Protein AF-A0AAD8VZ16-F1 (afdb_monomer_lite)

pLDDT: mean 75.58, std 19.15, range [31.05, 96.31]

Organism: Lolium multiflorum (NCBI:txid4521)

Sequence (239 aa):
MSSCWSRSSSGADAEKQAWLTKYATGTSHERSTSAAPTVDEITAIMRDQFGILPKKRMIGYSKPYPNEYDLIPLPPKYRLPDFTKFSGSEGTSSIEHVSRYLAQLGMVSASDELRVRFFSQSLTGPAFGWYTSLPPDSVRQRRGETVSEYIQRFRTVRNRCYSVRLSEKEAVELAIAGLSAPLKDVTFQADYNSLAHMVQKLTSYEQRHPELYQDKFKRVALIEMEEDEDCRRSGSRCS

Radius of gyration: 23.88 Å; chains: 1; bounding box: 67×61×75 Å

Secondary structure (DSSP, 8-state):
-------SSHHHHHHHHHHHHHHSS------PPPPPPPHHHHHHHHHHHH-----TT------SS-GGGGGSPPPTT--PPPPPPB---TT--HHHHHHHHHHHHGGGGG-HHHHHHHHGGGB-HHHHHHHHTSPTT-SSPPTT--HHHHHHHHHHHHTT-TT----HHHHHHHHHHHS-HHHHHHHTT---SSHHHHHHHHHHHHHH-GGGG--SSHHHHHHHHHHHHHHHHS-----

Foldseek 3Di:
DDDDDDDDPVVLVVLLVVLCVDALDDDDDDDDDDDDDDPVVVQVCCCVVPVDRPPPPPPPQAQQADPSLVVRDDRPPDDQFQAAEDAVDPPDDPVVLLVRLLVSCPPVNSHPSSSSVCVLSNYDHNVNVVNSPRDHNNQAQDQVRALVNLLVVLVVVVVVCPPDDDDQVNSVVSNLVRYDPVCVVVVVPDDDPGSVSVNVVRNVVCVVCVVVRVPPDPVVVVVVVVVVVVVVVVPDDDD

Structure (mmCIF, N/CA/C/O backbone):
data_AF-A0AAD8VZ16-F1
#
_entry.id   AF-A0AAD8VZ16-F1
#
loop_
_atom_site.group_PDB
_atom_site.id
_atom_site.type_symbol
_atom_site.label_atom_id
_atom_site.label_alt_id
_atom_site.label_comp_id
_atom_site.label_asym_id
_atom_site.label_entity_id
_atom_site.label_seq_id
_atom_site.pdbx_PDB_ins_code
_atom_site.Cartn_x
_atom_site.Cartn_y
_atom_site.Cartn_z
_atom_site.occupancy
_atom_site.B_iso_or_equiv
_atom_site.auth_seq_id
_atom_site.auth_comp_id
_atom_site.auth_asym_id
_atom_site.auth_atom_id
_atom_site.pdbx_PDB_model_num
ATOM 1 N N . MET A 1 1 ? -17.262 12.138 -54.228 1.00 37.16 1 MET A N 1
ATOM 2 C CA . MET A 1 1 ? -16.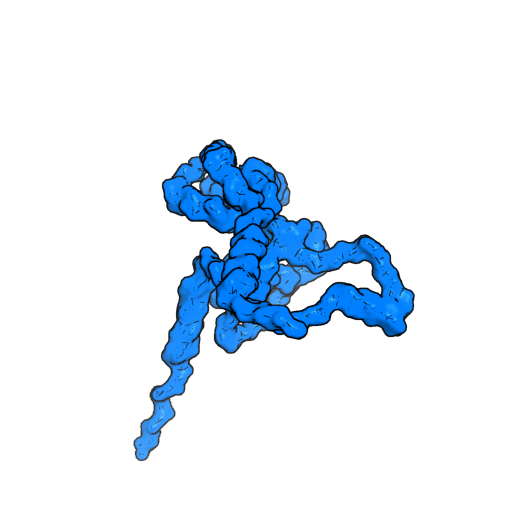412 12.593 -53.108 1.00 37.16 1 MET A CA 1
ATOM 3 C C . MET A 1 1 ? -16.948 11.939 -51.852 1.00 37.16 1 MET A C 1
ATOM 5 O O . MET A 1 1 ? -18.055 12.249 -51.440 1.00 37.16 1 MET A O 1
ATOM 9 N N . SER A 1 2 ? -16.239 10.921 -51.373 1.00 35.00 2 SER A N 1
ATOM 10 C CA . SER A 1 2 ? -16.727 9.964 -50.381 1.00 35.00 2 SER A CA 1
ATOM 11 C C . SER A 1 2 ? -16.477 10.471 -48.963 1.00 35.00 2 SER A C 1
ATOM 13 O O . SER A 1 2 ? -15.337 10.712 -48.574 1.00 35.00 2 SER A O 1
ATOM 15 N N . SER A 1 3 ? -17.553 10.618 -48.200 1.00 40.84 3 SER A N 1
ATOM 16 C CA . SER A 1 3 ? -17.577 10.911 -46.768 1.00 40.84 3 SER A CA 1
ATOM 17 C C . SER A 1 3 ? -17.356 9.617 -45.987 1.00 40.84 3 SER A C 1
ATOM 19 O O . SER A 1 3 ? -18.170 8.708 -46.111 1.00 40.84 3 SER A O 1
ATOM 21 N N . CYS A 1 4 ? -16.295 9.510 -45.178 1.00 42.53 4 CYS A N 1
ATOM 22 C CA . CYS A 1 4 ? -16.179 8.414 -44.206 1.00 42.53 4 CYS A CA 1
ATOM 23 C C . CYS A 1 4 ? -15.099 8.656 -43.139 1.00 42.53 4 CYS A C 1
ATOM 25 O O . CYS A 1 4 ? -14.093 7.966 -43.129 1.00 42.53 4 CYS A O 1
ATOM 27 N N . TRP A 1 5 ? -15.296 9.595 -42.209 1.00 31.05 5 TRP A N 1
ATOM 28 C CA . TRP A 1 5 ? -14.512 9.638 -40.961 1.00 31.05 5 TRP A CA 1
ATOM 29 C C . TRP A 1 5 ? -15.395 10.112 -39.809 1.00 31.05 5 TRP A C 1
ATOM 31 O O . TRP A 1 5 ? -15.367 11.275 -39.430 1.00 31.05 5 TRP A O 1
ATOM 41 N N . SER A 1 6 ? -16.230 9.221 -39.276 1.00 45.53 6 SER A N 1
ATOM 42 C CA . SER A 1 6 ? -16.842 9.380 -37.950 1.00 45.53 6 SER A CA 1
ATOM 43 C C . SER A 1 6 ? -17.427 8.050 -37.489 1.00 45.53 6 SER A C 1
ATOM 45 O O . SER A 1 6 ? -18.628 7.814 -37.584 1.00 45.53 6 SER A O 1
ATOM 47 N N . ARG A 1 7 ? -16.573 7.153 -36.988 1.00 47.34 7 ARG A N 1
ATOM 48 C CA . ARG A 1 7 ? -16.993 6.150 -36.003 1.00 47.34 7 ARG A CA 1
ATOM 49 C C . ARG A 1 7 ? -15.788 5.554 -35.282 1.00 47.34 7 ARG A C 1
ATOM 51 O O . ARG A 1 7 ? -14.821 5.167 -35.927 1.00 47.34 7 ARG A O 1
ATOM 58 N N . SER A 1 8 ? -15.922 5.475 -33.953 1.00 41.94 8 SER A N 1
ATOM 59 C CA . SER A 1 8 ? -15.216 4.566 -33.027 1.00 41.94 8 SER A CA 1
ATOM 60 C C . SER A 1 8 ? -14.218 5.132 -31.995 1.00 41.94 8 SER A C 1
ATOM 62 O O . SER A 1 8 ? -13.558 4.326 -31.348 1.00 41.94 8 SER A O 1
ATOM 64 N N . SER A 1 9 ? -14.149 6.446 -31.721 1.00 46.28 9 SER A N 1
ATOM 65 C CA . SER A 1 9 ? -13.438 6.945 -30.509 1.00 46.28 9 SER A CA 1
ATOM 66 C C . SER A 1 9 ? -14.348 7.055 -29.271 1.00 46.28 9 SER A C 1
ATOM 68 O O . SER A 1 9 ? -13.933 6.711 -28.171 1.00 46.28 9 SER A O 1
ATOM 70 N N . SER A 1 10 ? -15.623 7.415 -29.448 1.00 55.03 10 SER A N 1
ATOM 71 C CA . SER A 1 10 ? -16.530 7.723 -28.328 1.00 55.03 10 SER A CA 1
ATOM 72 C C . SER A 1 10 ? -16.852 6.529 -27.411 1.00 55.03 10 SER A C 1
ATOM 74 O O . SER A 1 10 ? -17.008 6.715 -26.209 1.00 55.03 10 SER A O 1
ATOM 76 N N . GLY A 1 11 ? -16.907 5.302 -27.943 1.00 55.09 11 GLY A N 1
ATOM 77 C CA . GLY A 1 11 ? -17.206 4.107 -27.141 1.00 55.09 11 GLY A CA 1
ATOM 78 C C . GLY A 1 11 ? -16.044 3.662 -26.247 1.00 55.09 11 GLY A C 1
ATOM 79 O O . GLY A 1 11 ? -16.257 3.318 -25.090 1.00 55.09 11 GLY A O 1
ATOM 80 N N . ALA A 1 12 ? -14.808 3.730 -26.753 1.00 58.44 12 ALA A N 1
ATOM 81 C CA . ALA A 1 12 ? -13.620 3.348 -25.987 1.00 58.44 12 ALA A CA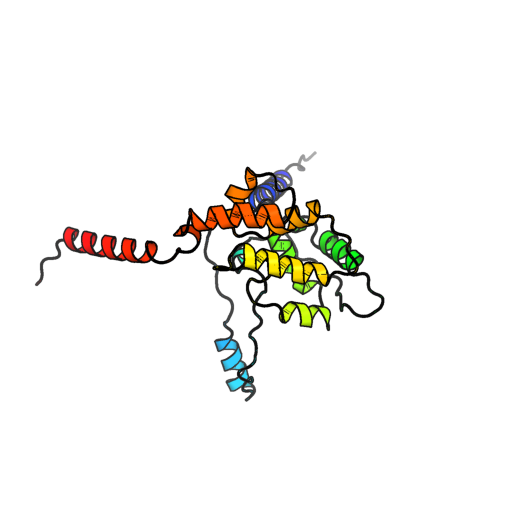 1
ATOM 82 C C . ALA A 1 12 ? -13.319 4.351 -24.864 1.00 58.44 12 ALA A C 1
ATOM 84 O O . ALA A 1 12 ? -12.919 3.948 -23.773 1.00 58.44 12 ALA A O 1
ATOM 85 N N . ASP A 1 13 ? -13.555 5.642 -25.113 1.00 66.00 13 ASP A N 1
ATOM 86 C CA . ASP A 1 13 ? -13.425 6.679 -24.090 1.00 66.00 13 ASP A CA 1
ATOM 87 C C . ASP A 1 13 ? -14.519 6.557 -23.017 1.00 66.00 13 ASP A C 1
ATOM 89 O O . ASP A 1 13 ? -14.230 6.710 -21.831 1.00 66.00 13 ASP A O 1
ATOM 93 N N . ALA A 1 14 ? -15.748 6.188 -23.395 1.00 74.25 14 ALA A N 1
ATOM 94 C CA . ALA A 1 14 ? -16.835 5.943 -22.446 1.00 74.25 14 ALA A CA 1
ATOM 95 C C . ALA A 1 14 ? -16.588 4.705 -21.565 1.00 74.25 14 ALA A C 1
ATOM 97 O O . ALA A 1 14 ? -16.770 4.774 -20.352 1.00 74.25 14 ALA A O 1
ATOM 98 N N . GLU A 1 15 ? -16.122 3.591 -22.138 1.00 71.12 15 GLU A N 1
ATOM 99 C CA . GLU A 1 15 ? -15.753 2.388 -21.374 1.00 71.12 15 GLU A CA 1
ATOM 100 C C . GLU A 1 15 ? -14.576 2.651 -20.430 1.00 71.12 15 GLU A C 1
ATOM 102 O O . GLU A 1 15 ? -14.580 2.219 -19.275 1.00 71.12 15 GLU A O 1
ATOM 107 N N . LYS A 1 16 ? -13.581 3.408 -20.901 1.00 71.94 16 LYS A N 1
ATOM 108 C CA . LYS A 1 16 ? -12.449 3.861 -20.092 1.00 71.94 16 LYS A CA 1
ATOM 109 C C . LYS A 1 16 ? -12.908 4.731 -18.923 1.00 71.94 16 LYS A C 1
ATOM 111 O O . LYS A 1 16 ? -12.435 4.540 -17.802 1.00 71.94 16 LYS A O 1
ATOM 116 N N . GLN A 1 17 ? -13.830 5.657 -19.169 1.00 75.88 17 GLN A N 1
ATOM 117 C CA . GLN A 1 17 ? -14.375 6.522 -18.131 1.00 75.88 17 GLN A CA 1
ATOM 118 C C . GLN A 1 17 ? -15.222 5.732 -17.127 1.00 75.88 17 GLN A C 1
ATOM 120 O O . GLN A 1 17 ? -15.074 5.928 -15.925 1.00 75.88 17 GLN A O 1
ATOM 125 N N . ALA A 1 18 ? -16.041 4.790 -17.598 1.00 81.56 18 ALA A N 1
ATOM 126 C CA . ALA A 1 18 ? -16.828 3.905 -16.744 1.00 81.56 18 ALA A CA 1
ATOM 127 C C . ALA A 1 18 ? -15.936 3.036 -15.846 1.00 81.56 18 ALA A C 1
ATOM 129 O O . ALA A 1 18 ? -16.229 2.860 -14.664 1.00 81.56 18 ALA A O 1
ATOM 130 N N . TRP A 1 19 ? -14.818 2.536 -16.383 1.00 86.06 19 TRP A N 1
ATOM 131 C CA . TRP A 1 19 ? -13.826 1.813 -15.595 1.00 86.06 19 TRP A CA 1
ATOM 132 C C . TRP A 1 19 ? -13.225 2.700 -14.498 1.00 86.06 19 TRP A C 1
ATOM 134 O O . TRP A 1 19 ? -13.200 2.296 -13.338 1.00 86.06 19 TRP A O 1
ATOM 144 N N . LEU A 1 20 ? -12.803 3.924 -14.834 1.00 80.44 20 LEU A N 1
ATOM 145 C CA . LEU A 1 20 ? -12.245 4.862 -13.855 1.00 80.44 20 LEU A CA 1
ATOM 146 C C . LEU A 1 20 ? -13.261 5.187 -12.758 1.00 80.44 20 LEU A C 1
ATOM 148 O O . LEU A 1 20 ? -12.937 5.078 -11.584 1.00 80.44 20 LEU A O 1
ATOM 152 N N . THR A 1 21 ? -14.507 5.502 -13.107 1.00 79.50 21 THR A N 1
ATOM 153 C CA . THR A 1 21 ? -15.552 5.790 -12.114 1.00 79.50 21 THR A CA 1
ATOM 154 C C . THR A 1 21 ? -15.830 4.603 -11.192 1.00 79.50 21 THR A C 1
ATOM 156 O O . THR A 1 21 ? -16.120 4.799 -10.017 1.00 79.50 21 THR A O 1
ATOM 159 N N . LYS A 1 22 ? -15.727 3.372 -11.700 1.00 79.38 22 LYS A N 1
ATOM 160 C CA . LYS A 1 22 ? -16.022 2.168 -10.920 1.00 79.38 22 LYS A CA 1
ATOM 161 C C . LYS A 1 22 ? -14.862 1.713 -10.028 1.00 79.38 22 LYS A C 1
ATOM 163 O O . LYS A 1 22 ? -15.114 1.172 -8.959 1.00 79.38 22 LYS A O 1
ATOM 168 N N . TYR A 1 23 ? -13.615 1.898 -10.466 1.00 76.06 23 TYR A N 1
ATOM 169 C CA . TYR A 1 23 ? -12.439 1.297 -9.822 1.00 76.06 23 TYR A CA 1
ATOM 170 C C . TYR A 1 23 ? -11.400 2.310 -9.309 1.00 76.06 23 TYR A C 1
ATOM 172 O O . TYR A 1 23 ? -10.460 1.904 -8.635 1.00 76.06 23 TYR A O 1
ATOM 180 N N . ALA A 1 24 ? -11.545 3.613 -9.584 1.00 69.56 24 ALA A N 1
ATOM 181 C CA . ALA A 1 24 ? -10.673 4.649 -9.010 1.00 69.56 24 ALA A CA 1
ATOM 182 C C . ALA A 1 24 ? -11.034 5.013 -7.558 1.00 69.56 24 ALA A C 1
ATOM 184 O O . ALA A 1 24 ? -10.235 5.638 -6.868 1.00 69.56 24 ALA A O 1
ATOM 185 N N . THR A 1 25 ? -12.217 4.616 -7.078 1.00 52.50 25 THR A N 1
ATOM 186 C CA . THR A 1 25 ? -12.638 4.761 -5.677 1.00 52.50 25 THR A CA 1
ATOM 187 C C . THR A 1 25 ? -13.185 3.428 -5.181 1.00 52.50 25 THR A C 1
ATOM 189 O O . THR A 1 25 ? -14.210 2.955 -5.674 1.00 52.50 25 THR A O 1
ATOM 192 N N . GLY A 1 26 ? -12.467 2.804 -4.245 1.00 48.88 26 GLY A N 1
ATOM 193 C CA . GLY A 1 26 ? -12.682 1.424 -3.813 1.00 48.88 26 GLY A CA 1
ATOM 194 C C . GLY A 1 26 ? -14.112 1.133 -3.356 1.00 48.88 26 GLY A C 1
ATOM 195 O O . GLY A 1 26 ? -14.523 1.543 -2.275 1.00 48.88 26 GLY A O 1
ATOM 196 N N . THR A 1 27 ? -14.844 0.369 -4.169 1.00 41.38 27 THR A N 1
ATOM 197 C CA . THR A 1 27 ? -16.060 -0.351 -3.775 1.00 41.38 27 THR A CA 1
ATOM 198 C C . THR A 1 27 ? -16.049 -1.742 -4.413 1.00 41.38 27 THR A C 1
ATOM 200 O O . THR A 1 27 ? -15.854 -1.901 -5.619 1.00 41.38 27 THR A O 1
ATOM 203 N N . SER A 1 28 ? -16.204 -2.765 -3.572 1.00 42.69 28 SER A N 1
ATOM 204 C CA . SER A 1 28 ? -16.050 -4.180 -3.922 1.00 42.69 28 SER A CA 1
ATOM 205 C C . SER A 1 28 ? -17.392 -4.814 -4.311 1.00 42.69 28 SER A C 1
ATOM 207 O O . SER A 1 28 ? -18.365 -4.720 -3.560 1.00 42.69 28 SER A O 1
ATOM 209 N N . HIS A 1 29 ? -17.445 -5.521 -5.446 1.00 38.16 29 HIS A N 1
ATOM 210 C CA . HIS A 1 29 ? -18.453 -6.562 -5.692 1.00 38.16 29 HIS A CA 1
ATOM 211 C C . HIS A 1 29 ? -17.932 -7.666 -6.620 1.00 38.16 29 HIS A C 1
ATOM 213 O O . HIS A 1 29 ? -17.223 -7.408 -7.593 1.00 38.16 29 HIS A O 1
ATOM 219 N N . GLU A 1 30 ? -18.305 -8.895 -6.266 1.00 31.23 30 GLU A N 1
ATOM 220 C CA . GLU A 1 30 ? -17.774 -10.177 -6.732 1.00 31.23 30 GLU A CA 1
ATOM 221 C C . GLU A 1 30 ? -18.190 -10.573 -8.161 1.00 31.23 30 GLU A C 1
ATOM 223 O O . GLU A 1 30 ? -19.341 -10.373 -8.561 1.00 31.23 30 GLU A O 1
ATOM 228 N N . ARG A 1 31 ? -17.282 -11.254 -8.887 1.00 32.41 31 ARG A N 1
ATOM 229 C CA . ARG A 1 31 ? -17.594 -12.455 -9.691 1.00 32.41 31 ARG A CA 1
ATOM 230 C C . ARG A 1 31 ? -16.329 -13.250 -10.063 1.00 32.41 31 ARG A C 1
ATOM 232 O O . ARG A 1 31 ? -15.269 -12.675 -10.287 1.00 32.41 31 ARG A O 1
ATOM 239 N N . SER A 1 32 ? -16.501 -14.570 -10.110 1.00 33.19 32 SER A N 1
ATOM 240 C CA . SER A 1 32 ? -15.519 -15.662 -10.144 1.00 33.19 32 SER A CA 1
ATOM 241 C C . SER A 1 32 ? -14.597 -15.739 -11.372 1.00 33.19 32 SER A C 1
ATOM 243 O O . SER A 1 32 ? -14.981 -15.390 -12.487 1.00 33.19 32 SER A O 1
ATOM 245 N N . THR A 1 33 ? -13.386 -16.261 -11.143 1.00 38.25 33 THR A N 1
ATOM 246 C CA . THR A 1 33 ? -12.266 -16.417 -12.088 1.00 38.25 33 THR A CA 1
ATOM 247 C C . THR A 1 33 ? -12.106 -17.851 -12.614 1.00 38.25 33 THR A C 1
ATOM 249 O O . THR A 1 33 ? -12.522 -18.815 -11.976 1.00 38.25 33 THR A O 1
ATOM 252 N N . SER A 1 34 ? -11.431 -17.994 -13.762 1.00 40.91 34 SER A N 1
ATOM 253 C CA . SER A 1 34 ? -10.823 -19.248 -14.236 1.00 40.91 34 SER A CA 1
ATOM 254 C C . SER A 1 34 ? -9.406 -19.411 -13.661 1.00 40.91 34 SER A C 1
ATOM 256 O O . SER A 1 34 ? -8.624 -18.459 -13.697 1.00 40.91 34 SER A O 1
ATOM 258 N N . ALA A 1 35 ? -9.075 -20.597 -13.141 1.00 41.53 35 ALA A N 1
ATOM 259 C CA . ALA A 1 35 ? -7.890 -20.846 -12.313 1.00 41.53 35 ALA A CA 1
ATOM 260 C C . ALA A 1 35 ? -6.578 -21.073 -13.097 1.00 41.53 35 ALA A C 1
ATOM 262 O O . ALA A 1 35 ? -6.553 -21.747 -14.125 1.00 41.53 35 ALA A O 1
ATOM 263 N N . ALA A 1 36 ? -5.484 -20.532 -12.553 1.00 41.91 36 ALA A N 1
ATOM 264 C CA . ALA A 1 36 ? -4.100 -20.896 -12.864 1.00 41.91 36 ALA A CA 1
ATOM 265 C C . ALA A 1 36 ? -3.672 -22.125 -12.027 1.00 41.91 36 ALA A C 1
ATOM 267 O O . ALA A 1 36 ? -4.290 -22.369 -10.985 1.00 41.91 36 ALA A O 1
ATOM 268 N N . PRO A 1 37 ? -2.627 -22.874 -12.436 1.00 51.84 37 PRO A N 1
ATOM 269 C CA . PRO A 1 37 ? -2.189 -24.069 -11.722 1.00 51.84 37 PRO A CA 1
ATOM 270 C C . PRO A 1 37 ? -1.699 -23.771 -10.299 1.00 51.84 37 PRO A C 1
ATOM 272 O O . PRO A 1 37 ? -1.123 -22.715 -10.020 1.00 51.84 37 PRO A O 1
ATOM 275 N N . THR A 1 38 ? -1.950 -24.709 -9.390 1.00 71.06 38 THR A N 1
ATOM 276 C CA . THR A 1 38 ? -1.730 -24.546 -7.946 1.00 71.06 38 THR A CA 1
ATOM 277 C C . THR A 1 38 ? -0.282 -24.844 -7.534 1.00 71.06 38 THR A C 1
ATOM 279 O O . THR A 1 38 ? 0.486 -25.485 -8.249 1.00 71.06 38 THR A O 1
ATOM 282 N N . VAL A 1 39 ? 0.120 -24.390 -6.341 1.00 66.88 39 VAL A N 1
ATOM 283 C CA . VAL A 1 39 ? 1.458 -24.668 -5.774 1.00 66.88 39 VAL A CA 1
ATOM 284 C C . VAL A 1 39 ? 1.699 -26.173 -5.605 1.00 66.88 39 VAL A C 1
ATOM 286 O O . VAL A 1 39 ? 2.833 -26.634 -5.748 1.00 66.88 39 VAL A O 1
ATOM 289 N N . ASP A 1 40 ? 0.640 -26.944 -5.356 1.00 68.94 40 ASP A N 1
ATOM 290 C CA . ASP A 1 40 ? 0.704 -28.400 -5.243 1.00 68.94 40 ASP A CA 1
ATOM 291 C C . ASP A 1 40 ? 1.009 -29.060 -6.592 1.00 68.94 40 ASP A C 1
ATOM 293 O O . ASP A 1 40 ? 1.854 -29.955 -6.658 1.00 68.94 40 ASP A O 1
ATOM 297 N N . GLU A 1 41 ? 0.422 -28.559 -7.682 1.00 72.62 41 GLU A N 1
ATOM 298 C CA . GLU A 1 41 ? 0.729 -29.013 -9.045 1.00 72.62 41 GLU A CA 1
ATOM 299 C C . GLU A 1 41 ? 2.180 -28.690 -9.430 1.00 72.62 41 GLU A C 1
ATOM 301 O O . GLU A 1 41 ? 2.892 -29.548 -9.949 1.00 72.62 41 GLU A O 1
ATOM 306 N N . ILE A 1 42 ? 2.672 -27.492 -9.096 1.00 75.38 42 ILE A N 1
ATOM 307 C CA . ILE A 1 42 ? 4.075 -27.103 -9.334 1.00 75.38 42 ILE A CA 1
ATOM 308 C C . ILE A 1 42 ? 5.033 -27.975 -8.507 1.00 75.38 42 ILE A C 1
ATOM 310 O O . ILE A 1 42 ? 6.075 -28.407 -9.002 1.00 75.38 42 ILE A O 1
ATOM 314 N N . THR A 1 43 ? 4.676 -28.274 -7.256 1.00 72.19 43 THR A N 1
ATOM 315 C CA . THR A 1 43 ? 5.465 -29.148 -6.374 1.00 72.19 43 THR A CA 1
ATOM 316 C C . THR A 1 43 ? 5.507 -30.581 -6.904 1.00 72.19 43 THR A C 1
ATOM 318 O O . THR A 1 43 ? 6.555 -31.228 -6.836 1.00 72.19 43 THR A O 1
ATOM 321 N N . ALA A 1 44 ? 4.395 -31.075 -7.456 1.00 78.25 44 ALA A N 1
ATOM 322 C CA . ALA A 1 44 ? 4.327 -32.382 -8.100 1.00 78.25 44 ALA A CA 1
ATOM 323 C C . ALA A 1 44 ? 5.223 -32.436 -9.344 1.00 78.25 44 ALA A C 1
ATOM 325 O O . ALA A 1 44 ? 6.012 -33.367 -9.467 1.00 78.25 44 ALA A O 1
ATOM 326 N N . ILE A 1 45 ? 5.194 -31.404 -10.194 1.00 80.88 45 ILE A N 1
ATOM 327 C CA . ILE A 1 45 ? 6.056 -31.300 -11.381 1.00 80.88 45 ILE A CA 1
ATOM 328 C C . ILE A 1 45 ? 7.541 -31.264 -10.990 1.00 80.88 45 ILE A C 1
ATOM 330 O O . ILE A 1 45 ? 8.344 -31.995 -11.564 1.00 80.88 45 ILE A O 1
ATOM 334 N N . MET A 1 46 ? 7.925 -30.460 -9.991 1.00 77.56 46 MET A N 1
ATOM 335 C CA . MET A 1 46 ? 9.319 -30.388 -9.520 1.00 77.56 46 MET A CA 1
ATOM 336 C C . MET A 1 46 ? 9.830 -31.724 -8.971 1.00 77.56 46 MET A C 1
ATOM 338 O O . MET A 1 46 ? 10.992 -32.081 -9.175 1.00 77.56 46 MET A O 1
ATOM 342 N N . ARG A 1 47 ? 8.956 -32.478 -8.301 1.00 81.31 47 ARG A N 1
ATOM 343 C CA . ARG A 1 47 ? 9.286 -33.804 -7.782 1.00 81.31 47 ARG A CA 1
ATOM 344 C C . ARG A 1 47 ? 9.395 -34.838 -8.902 1.00 81.31 47 ARG A C 1
ATOM 346 O O . ARG A 1 47 ? 10.381 -35.562 -8.937 1.00 81.31 47 ARG A O 1
ATOM 353 N N . ASP A 1 48 ? 8.394 -34.903 -9.772 1.00 82.62 48 ASP A N 1
ATOM 354 C CA . ASP A 1 48 ? 8.246 -35.947 -10.791 1.00 82.62 48 ASP A CA 1
ATOM 355 C C . ASP A 1 48 ? 9.240 -35.774 -11.944 1.00 82.62 48 ASP A C 1
ATOM 357 O O . ASP A 1 48 ? 9.923 -36.718 -12.328 1.00 82.62 48 ASP A O 1
ATOM 361 N N . GLN A 1 49 ? 9.399 -34.544 -12.440 1.00 81.12 49 GLN A N 1
ATOM 362 C CA . GLN A 1 49 ? 10.266 -34.274 -13.589 1.00 81.12 49 GLN A CA 1
ATOM 363 C C . GLN A 1 49 ? 11.722 -34.013 -13.203 1.00 81.12 49 GLN A C 1
ATOM 365 O O . GLN A 1 49 ? 12.622 -34.296 -13.989 1.00 81.12 49 GLN A O 1
ATOM 370 N N . PHE A 1 50 ? 11.973 -33.457 -12.013 1.00 78.50 50 PHE A N 1
ATOM 371 C CA . PHE A 1 50 ? 13.309 -32.979 -11.641 1.00 78.50 50 PHE A CA 1
ATOM 372 C C . PHE A 1 50 ? 13.881 -33.652 -10.389 1.00 78.50 50 PHE A C 1
ATOM 374 O O . PHE A 1 50 ? 15.027 -33.384 -10.036 1.00 78.50 50 PHE A O 1
ATOM 381 N N . GLY A 1 51 ? 13.124 -34.517 -9.700 1.00 71.06 51 GLY A N 1
ATOM 382 C CA . GLY A 1 51 ? 13.575 -35.175 -8.467 1.00 71.06 51 GLY A CA 1
ATOM 383 C C . GLY A 1 51 ? 13.842 -34.205 -7.308 1.00 71.06 51 GLY A C 1
ATOM 384 O O . GLY A 1 51 ? 14.442 -34.584 -6.301 1.00 71.06 51 GLY A O 1
ATOM 385 N N . ILE A 1 52 ? 13.416 -32.944 -7.433 1.00 75.81 52 ILE A N 1
ATOM 386 C CA . ILE A 1 52 ? 13.648 -31.894 -6.444 1.00 75.81 52 ILE A CA 1
ATOM 387 C C . ILE A 1 52 ? 12.445 -31.873 -5.511 1.00 75.81 52 ILE A C 1
ATOM 389 O O . ILE A 1 52 ? 11.342 -31.504 -5.909 1.00 75.81 52 ILE A O 1
ATOM 393 N N . LEU A 1 53 ? 12.658 -32.239 -4.245 1.00 62.94 53 LEU A N 1
ATOM 394 C CA . LEU A 1 53 ? 11.678 -32.003 -3.192 1.00 62.94 53 LEU A CA 1
ATOM 395 C C . LEU A 1 53 ? 11.952 -30.630 -2.578 1.00 62.94 53 LEU A C 1
ATOM 397 O O . LEU A 1 53 ? 12.960 -30.468 -1.878 1.00 62.94 53 LEU A O 1
ATOM 401 N N . PRO A 1 54 ? 11.094 -29.626 -2.802 1.00 57.97 54 PRO A N 1
ATOM 402 C CA . PRO A 1 54 ? 11.344 -28.332 -2.214 1.00 57.97 54 PRO A CA 1
ATOM 403 C C . PRO A 1 54 ? 11.251 -28.437 -0.690 1.00 57.97 54 PRO A C 1
ATOM 405 O O . PRO A 1 54 ? 10.314 -29.030 -0.148 1.00 57.97 54 PRO A O 1
ATOM 408 N N . LYS A 1 55 ? 12.250 -27.904 0.029 1.00 53.88 55 LYS A N 1
ATOM 409 C CA . LYS A 1 55 ? 12.241 -27.891 1.501 1.00 53.88 55 LYS A CA 1
ATOM 410 C C . LYS A 1 55 ? 10.915 -27.284 1.964 1.00 53.88 55 LYS A C 1
ATOM 412 O O . LYS A 1 55 ? 10.542 -26.223 1.487 1.00 53.88 55 LYS A O 1
ATOM 417 N N . LYS A 1 56 ? 10.263 -27.899 2.956 1.00 49.03 56 LYS A N 1
ATOM 418 C CA . LYS A 1 56 ? 8.968 -27.512 3.575 1.00 49.03 56 LYS A CA 1
ATOM 419 C C . LYS A 1 56 ? 8.877 -26.046 4.076 1.00 49.03 56 LYS A C 1
ATOM 421 O O . LYS A 1 56 ? 7.840 -25.622 4.563 1.00 49.03 56 LYS A O 1
ATOM 426 N N . ARG A 1 57 ? 9.966 -25.274 3.957 1.00 46.03 57 ARG A N 1
ATOM 427 C CA . ARG A 1 57 ? 10.069 -23.815 4.122 1.00 46.03 57 ARG A CA 1
ATOM 428 C C . ARG A 1 57 ? 10.225 -23.068 2.789 1.00 46.03 57 ARG A C 1
ATOM 430 O O . ARG A 1 57 ? 10.781 -21.974 2.761 1.00 46.03 57 ARG A O 1
ATOM 437 N N . MET A 1 58 ? 9.708 -23.603 1.687 1.00 49.50 58 MET A N 1
ATOM 438 C CA . MET A 1 58 ? 9.167 -22.725 0.663 1.00 49.50 58 MET A CA 1
ATOM 439 C C . MET A 1 58 ? 7.995 -22.016 1.322 1.00 49.50 58 MET A C 1
ATOM 441 O O . MET A 1 58 ? 6.893 -22.547 1.407 1.00 49.50 58 MET A O 1
ATOM 445 N N . ILE A 1 59 ? 8.274 -20.838 1.874 1.00 54.47 59 ILE A N 1
ATOM 446 C CA . ILE A 1 59 ? 7.265 -19.804 2.031 1.00 54.47 59 ILE A CA 1
ATOM 447 C C . ILE A 1 59 ? 6.733 -19.652 0.610 1.00 54.47 59 ILE A C 1
ATOM 449 O O . ILE A 1 59 ? 7.403 -19.054 -0.231 1.00 54.47 59 ILE A O 1
ATOM 453 N N . GLY A 1 60 ? 5.628 -20.335 0.296 1.00 60.12 60 GLY A N 1
ATOM 454 C CA . GLY A 1 60 ? 4.933 -20.114 -0.959 1.00 60.12 60 GLY A CA 1
ATOM 455 C C . GLY A 1 60 ? 4.772 -18.610 -1.061 1.00 60.12 60 GLY A C 1
ATOM 456 O O . GLY A 1 60 ? 4.380 -17.982 -0.074 1.00 60.12 60 GLY A O 1
ATOM 457 N N . TYR A 1 61 ? 5.208 -18.026 -2.177 1.00 68.56 61 TYR A N 1
ATOM 458 C CA . TYR A 1 61 ? 5.087 -16.591 -2.365 1.00 68.56 61 TYR A CA 1
ATOM 459 C C . TYR A 1 61 ? 3.622 -16.225 -2.129 1.00 68.56 61 TYR A C 1
ATOM 461 O O . TYR A 1 61 ? 2.746 -16.591 -2.911 1.00 68.56 61 TYR A O 1
ATOM 469 N N . SER A 1 62 ? 3.367 -15.557 -1.010 1.00 78.75 62 SER A N 1
ATOM 470 C CA . SER A 1 62 ? 2.055 -15.039 -0.687 1.00 78.75 62 SER A CA 1
ATOM 471 C C . SER A 1 62 ? 2.088 -13.558 -0.966 1.00 78.75 62 SER A C 1
ATOM 473 O O . SER A 1 62 ? 3.006 -12.848 -0.551 1.00 78.75 62 SER A O 1
ATOM 475 N N . LYS A 1 63 ? 1.073 -13.088 -1.678 1.00 87.25 63 LYS A N 1
ATOM 476 C CA . LYS A 1 63 ? 0.929 -11.668 -1.959 1.00 87.25 63 LYS A CA 1
ATOM 477 C C . LYS A 1 63 ? 0.715 -10.935 -0.629 1.00 87.25 63 LYS A C 1
ATOM 479 O O . LYS A 1 63 ? -0.057 -11.408 0.207 1.00 87.25 63 LYS A O 1
ATOM 484 N N . PRO A 1 64 ? 1.390 -9.796 -0.402 1.00 89.88 64 PRO A N 1
ATOM 485 C CA . PRO A 1 64 ? 1.217 -9.029 0.829 1.00 89.88 64 PRO A CA 1
ATOM 486 C C . PRO A 1 64 ? -0.088 -8.224 0.845 1.00 89.88 64 PRO A C 1
ATOM 488 O O . PRO A 1 64 ? -0.386 -7.549 1.828 1.00 89.88 64 PRO A O 1
ATOM 491 N N . TYR A 1 65 ? -0.848 -8.263 -0.248 1.00 89.88 65 TYR A N 1
ATOM 492 C CA . TYR A 1 65 ? -2.125 -7.591 -0.415 1.00 89.88 65 TYR A CA 1
ATOM 493 C C . TYR A 1 65 ? -3.277 -8.599 -0.516 1.00 89.88 65 TYR A C 1
ATOM 495 O O . TYR A 1 65 ? -3.042 -9.724 -0.959 1.00 89.88 65 TYR A O 1
ATOM 503 N N . PRO A 1 66 ? -4.511 -8.178 -0.179 1.00 87.62 66 PRO A N 1
ATOM 504 C CA . PRO A 1 66 ? -5.690 -9.031 -0.265 1.00 87.62 66 PRO A CA 1
ATOM 505 C C . PRO A 1 66 ? -5.951 -9.570 -1.672 1.00 87.62 66 PRO A C 1
ATOM 507 O O . PRO A 1 66 ? -5.833 -8.846 -2.662 1.00 87.62 66 PRO A O 1
ATOM 510 N N . ASN A 1 67 ? -6.404 -10.824 -1.754 1.00 86.75 67 ASN A N 1
ATOM 511 C CA . ASN A 1 67 ? -6.728 -11.495 -3.022 1.00 86.75 67 ASN A CA 1
ATOM 512 C C . ASN A 1 67 ? -7.773 -10.738 -3.866 1.00 86.75 67 ASN A C 1
ATOM 514 O O . ASN A 1 67 ? -7.805 -10.886 -5.085 1.00 86.75 67 ASN A O 1
ATOM 518 N N . GLU A 1 68 ? -8.606 -9.895 -3.245 1.00 86.19 68 GLU A N 1
ATOM 519 C CA . GLU A 1 68 ? -9.593 -9.064 -3.946 1.00 86.19 68 GLU A CA 1
ATOM 520 C C . GLU A 1 68 ? -8.950 -8.110 -4.972 1.00 86.19 68 GLU A C 1
ATOM 522 O O . GLU A 1 68 ? -9.576 -7.768 -5.972 1.00 86.19 68 GLU A O 1
ATOM 527 N N . TYR A 1 69 ? -7.674 -7.743 -4.795 1.00 89.88 69 TYR A N 1
ATOM 528 C CA . TYR A 1 69 ? -6.959 -6.860 -5.725 1.00 89.88 69 TYR A CA 1
ATOM 529 C C . TYR A 1 69 ? -6.738 -7.537 -7.082 1.00 89.88 69 TYR A C 1
ATOM 531 O O . TYR A 1 69 ? -6.696 -6.872 -8.121 1.00 89.88 69 TYR A O 1
ATOM 539 N N . ASP A 1 70 ? -6.622 -8.869 -7.100 1.00 90.25 70 ASP A N 1
ATOM 540 C CA . ASP A 1 70 ? -6.476 -9.628 -8.340 1.00 90.25 70 ASP A CA 1
ATOM 541 C C . ASP A 1 70 ? -7.769 -9.678 -9.161 1.00 90.25 70 ASP A C 1
ATOM 543 O O . ASP A 1 70 ? -7.706 -9.847 -10.383 1.00 90.25 70 ASP A O 1
ATOM 547 N N . LEU A 1 71 ? -8.918 -9.491 -8.501 1.00 90.44 71 LEU A N 1
ATOM 548 C CA . LEU A 1 71 ? -10.250 -9.515 -9.110 1.00 90.44 71 LEU A CA 1
ATOM 549 C C . LEU A 1 71 ? -10.593 -8.211 -9.837 1.00 90.44 71 LEU A C 1
ATOM 551 O O . LEU A 1 71 ? -11.550 -8.172 -10.609 1.00 90.44 71 LEU A O 1
ATOM 555 N N . ILE A 1 72 ? -9.820 -7.144 -9.618 1.00 89.44 72 ILE A N 1
ATOM 556 C CA . ILE A 1 72 ? -10.036 -5.869 -10.298 1.00 89.44 72 ILE A CA 1
ATOM 557 C C . ILE A 1 72 ? -9.635 -6.031 -11.772 1.00 89.44 72 ILE A C 1
ATOM 559 O O . ILE A 1 72 ? -8.465 -6.326 -12.061 1.00 89.44 72 ILE A O 1
ATOM 563 N N . PRO A 1 73 ? -10.576 -5.863 -12.720 1.00 90.00 73 PRO A N 1
ATOM 564 C CA . PRO A 1 73 ? -10.283 -6.011 -14.136 1.00 90.00 73 PRO A CA 1
ATOM 565 C C . PRO A 1 73 ? -9.407 -4.854 -14.617 1.00 90.00 73 PRO A C 1
ATOM 567 O O . PRO A 1 73 ? -9.535 -3.726 -14.145 1.00 90.00 73 PRO A O 1
ATOM 570 N N . LEU A 1 74 ? -8.542 -5.115 -15.595 1.00 89.56 74 LEU A N 1
ATOM 571 C CA . LEU A 1 74 ? -7.798 -4.056 -16.275 1.00 89.56 74 LEU A CA 1
ATOM 572 C C . LEU A 1 74 ? -8.709 -3.294 -17.250 1.00 89.56 74 LEU A C 1
ATOM 574 O O . LEU A 1 74 ? -9.643 -3.891 -17.794 1.00 89.56 74 LEU A O 1
ATOM 578 N N . PRO A 1 75 ? -8.439 -2.002 -17.516 1.00 89.19 75 PRO A N 1
ATOM 579 C CA . PRO A 1 75 ? -9.179 -1.263 -18.527 1.00 89.19 75 PRO A CA 1
ATOM 580 C C . PRO A 1 75 ? -9.092 -1.959 -19.896 1.00 89.19 75 PRO A C 1
ATOM 582 O O . PRO A 1 75 ? -8.042 -2.525 -20.232 1.00 89.19 75 PRO A O 1
ATOM 585 N N . PRO A 1 76 ? -10.146 -1.886 -20.727 1.00 87.38 76 PRO A N 1
ATOM 586 C CA . PRO A 1 76 ? -10.112 -2.445 -22.071 1.00 87.38 76 PRO A CA 1
ATOM 587 C C . PRO A 1 76 ? -8.902 -1.933 -22.858 1.00 87.38 76 PRO A C 1
ATOM 589 O O . PRO A 1 76 ? -8.608 -0.738 -22.862 1.00 87.38 76 PRO A O 1
ATOM 592 N N . LYS A 1 77 ? -8.200 -2.846 -23.541 1.00 86.88 77 LYS A N 1
ATOM 593 C CA . LYS A 1 77 ? -7.000 -2.562 -24.357 1.00 86.88 77 LYS A CA 1
ATOM 594 C C . LYS A 1 77 ? -5.789 -2.035 -23.573 1.00 86.88 77 LYS A C 1
ATOM 596 O O . LYS A 1 77 ? -4.789 -1.679 -24.200 1.00 86.88 77 LYS A O 1
ATOM 601 N N . TYR A 1 78 ? -5.836 -2.008 -22.241 1.00 89.31 78 TYR A N 1
ATOM 602 C CA . TYR A 1 78 ? -4.671 -1.656 -21.442 1.00 89.31 78 TYR A CA 1
ATOM 603 C C . TYR A 1 78 ? -3.568 -2.698 -21.635 1.00 89.31 78 TYR A C 1
ATOM 605 O O . TYR A 1 78 ? -3.793 -3.903 -21.505 1.00 89.31 78 TYR A O 1
ATOM 613 N N . ARG A 1 79 ? -2.364 -2.221 -21.945 1.00 88.62 79 ARG A N 1
ATOM 614 C CA . ARG A 1 79 ? -1.158 -3.044 -22.000 1.00 88.62 79 ARG A CA 1
ATOM 615 C C . ARG A 1 79 ? -0.314 -2.711 -20.790 1.00 88.62 79 ARG A C 1
ATOM 617 O O . ARG A 1 79 ? -0.019 -1.542 -20.558 1.00 88.62 79 ARG A O 1
ATOM 624 N N . LEU A 1 80 ? 0.059 -3.738 -20.035 1.00 88.31 80 LEU A N 1
ATOM 625 C CA . LEU A 1 80 ? 0.927 -3.552 -18.887 1.00 88.31 80 LEU A CA 1
ATOM 626 C C . LEU A 1 80 ? 2.302 -3.050 -19.374 1.00 88.31 80 LEU A C 1
ATOM 628 O O . LEU A 1 80 ? 2.889 -3.697 -20.245 1.00 88.31 80 LEU A O 1
ATOM 632 N N . PRO A 1 81 ? 2.792 -1.906 -18.870 1.00 91.06 81 PRO A N 1
ATOM 633 C CA . PRO A 1 81 ? 4.103 -1.387 -19.227 1.00 91.06 81 PRO A CA 1
ATOM 634 C C . PRO A 1 81 ? 5.213 -2.309 -18.733 1.00 91.06 81 PRO A C 1
ATOM 636 O O . PRO A 1 81 ? 5.063 -2.986 -17.715 1.00 91.06 81 PRO A O 1
ATOM 639 N N . ASP A 1 82 ? 6.360 -2.261 -19.406 1.00 93.00 82 ASP A N 1
ATOM 640 C CA . ASP A 1 82 ? 7.586 -2.798 -18.828 1.00 93.00 82 ASP A CA 1
ATOM 641 C C . ASP A 1 82 ? 8.155 -1.793 -17.819 1.00 93.00 82 ASP A C 1
ATOM 643 O O . ASP A 1 82 ? 8.466 -0.644 -18.152 1.00 93.00 82 ASP A O 1
ATOM 647 N N . PHE A 1 83 ? 8.231 -2.209 -16.558 1.00 95.12 83 PHE A N 1
ATOM 648 C CA . PHE A 1 83 ? 8.656 -1.344 -15.467 1.00 95.12 83 PHE A CA 1
ATOM 649 C C . PHE A 1 83 ? 10.169 -1.261 -15.382 1.00 95.12 83 PHE A C 1
ATOM 651 O O . PHE A 1 83 ? 10.874 -2.273 -15.416 1.00 95.12 83 PHE A O 1
ATOM 658 N N . THR A 1 84 ? 10.669 -0.052 -15.134 1.00 93.75 84 THR A N 1
ATOM 659 C CA . THR A 1 84 ? 12.063 0.108 -14.729 1.00 93.75 84 THR A CA 1
ATOM 660 C C . THR A 1 84 ? 12.269 -0.595 -13.390 1.00 93.75 84 THR A C 1
ATOM 662 O O . THR A 1 84 ? 11.559 -0.323 -12.420 1.00 93.75 84 THR A O 1
ATOM 665 N N . LYS A 1 85 ? 13.237 -1.514 -13.345 1.00 94.62 85 LYS A N 1
ATOM 666 C CA . LYS A 1 85 ? 13.493 -2.343 -12.167 1.00 94.62 85 LYS A CA 1
ATOM 667 C C . LYS A 1 85 ? 14.290 -1.576 -11.117 1.00 94.62 85 LYS A C 1
ATOM 669 O O . LYS A 1 85 ? 15.303 -0.957 -11.429 1.00 94.62 85 LYS A O 1
ATOM 674 N N . PHE A 1 86 ? 13.860 -1.679 -9.867 1.00 95.06 86 PHE A N 1
ATOM 675 C CA . PHE A 1 86 ? 14.510 -1.080 -8.709 1.00 95.06 86 PHE A CA 1
ATOM 676 C C . PHE A 1 86 ? 15.025 -2.159 -7.764 1.00 95.06 86 PHE A C 1
ATOM 678 O O . PHE A 1 86 ? 14.256 -2.977 -7.261 1.00 95.06 86 PHE A O 1
ATOM 685 N N . SER A 1 87 ? 16.336 -2.166 -7.534 1.00 93.19 87 SER A N 1
ATOM 686 C CA . SER A 1 87 ? 17.010 -3.125 -6.651 1.00 93.19 87 SER A CA 1
ATOM 687 C C . SER A 1 87 ? 17.033 -2.694 -5.185 1.00 93.19 87 SER A C 1
ATOM 689 O O . SER A 1 87 ? 17.235 -3.537 -4.312 1.00 93.19 87 SER A O 1
ATOM 691 N N . GLY A 1 88 ? 16.863 -1.396 -4.909 1.00 87.62 88 GLY A N 1
ATOM 692 C CA . GLY A 1 88 ? 17.079 -0.819 -3.580 1.00 87.62 88 GLY A CA 1
ATOM 693 C C . GLY A 1 88 ? 18.546 -0.774 -3.141 1.00 87.62 88 GLY A C 1
ATOM 694 O O . GLY A 1 88 ? 18.806 -0.617 -1.953 1.00 87.62 88 GLY A O 1
ATOM 695 N N . SER A 1 89 ? 19.499 -0.935 -4.068 1.00 84.00 89 SER A N 1
ATOM 696 C CA . SER A 1 89 ? 20.933 -0.784 -3.794 1.00 84.00 89 SER A CA 1
ATOM 697 C C . SER A 1 89 ? 21.380 0.682 -3.855 1.00 84.00 89 SER A C 1
ATOM 699 O O . SER A 1 89 ? 20.661 1.548 -4.362 1.00 84.00 89 SER A O 1
ATOM 701 N N . GLU A 1 90 ? 22.578 0.953 -3.333 1.00 76.00 90 GLU A N 1
ATOM 702 C CA . GLU A 1 90 ? 23.115 2.306 -3.159 1.00 76.00 90 GLU A CA 1
ATOM 703 C C . GLU A 1 90 ? 23.061 3.153 -4.442 1.00 76.00 90 GLU A C 1
ATOM 705 O O . GLU A 1 90 ? 23.317 2.670 -5.544 1.00 76.00 90 GLU A O 1
ATOM 710 N N . GLY A 1 91 ? 22.695 4.428 -4.282 1.00 74.12 91 GLY A N 1
ATOM 711 C CA . GLY A 1 91 ? 22.628 5.421 -5.360 1.00 74.12 91 GLY A CA 1
ATOM 712 C C . GLY A 1 91 ? 21.258 5.598 -6.025 1.00 74.12 91 GLY A C 1
ATOM 713 O O . GLY A 1 91 ? 21.070 6.584 -6.733 1.00 74.12 91 GLY A O 1
ATOM 714 N N . THR A 1 92 ? 20.277 4.719 -5.783 1.00 77.69 92 THR A N 1
ATOM 715 C CA . THR A 1 92 ? 18.952 4.828 -6.429 1.00 77.69 92 THR A CA 1
ATOM 716 C C . THR A 1 92 ? 17.917 5.465 -5.498 1.00 77.69 92 THR A C 1
ATOM 718 O O . THR A 1 92 ? 17.624 4.935 -4.427 1.00 77.69 92 THR A O 1
ATOM 721 N N . SER A 1 93 ? 17.324 6.590 -5.906 1.00 88.38 93 SER A N 1
ATOM 722 C CA . SER A 1 93 ? 16.289 7.279 -5.123 1.00 88.38 93 SER A CA 1
ATOM 723 C C . SER A 1 93 ? 14.981 6.479 -5.098 1.00 88.38 93 SER A C 1
ATOM 725 O O . SER A 1 93 ? 14.354 6.259 -6.135 1.00 88.38 93 SER A O 1
ATOM 727 N N . SER A 1 94 ? 14.530 6.072 -3.906 1.00 88.50 94 SER A N 1
ATOM 728 C CA . SER A 1 94 ? 13.239 5.389 -3.722 1.00 88.50 94 SER A CA 1
ATOM 729 C C . SER A 1 94 ? 12.054 6.278 -4.107 1.00 88.50 94 SER A C 1
ATOM 731 O O . SER A 1 94 ? 11.071 5.789 -4.657 1.00 88.50 94 SER A O 1
ATOM 733 N N . ILE A 1 95 ? 12.168 7.590 -3.883 1.00 87.81 95 ILE A N 1
ATOM 734 C CA . ILE A 1 95 ? 11.155 8.574 -4.281 1.00 87.81 95 ILE A CA 1
ATOM 735 C C . ILE A 1 95 ? 11.072 8.647 -5.806 1.00 87.81 95 ILE A C 1
ATOM 737 O O . ILE A 1 95 ? 9.983 8.578 -6.369 1.00 87.81 95 ILE A O 1
ATOM 741 N N . GLU A 1 96 ? 12.216 8.735 -6.489 1.00 90.75 96 GLU A N 1
ATOM 742 C CA . GLU A 1 96 ? 12.245 8.749 -7.953 1.00 90.75 96 GLU A CA 1
ATOM 743 C C . GLU A 1 96 ? 11.693 7.443 -8.533 1.00 90.75 96 GLU A C 1
ATOM 745 O O . GLU A 1 96 ? 10.938 7.466 -9.507 1.00 90.75 96 GLU A O 1
ATOM 750 N N . HIS A 1 97 ? 12.023 6.307 -7.912 1.00 93.56 97 HIS A N 1
ATOM 751 C CA . HIS A 1 97 ? 11.467 5.017 -8.290 1.00 93.56 97 HIS A CA 1
ATOM 752 C C . HIS A 1 97 ? 9.938 5.008 -8.203 1.00 93.56 97 HIS A C 1
ATOM 754 O O . HIS A 1 97 ? 9.289 4.645 -9.182 1.00 93.56 97 HIS A O 1
ATOM 760 N N . VAL A 1 98 ? 9.363 5.435 -7.073 1.00 93.25 98 VAL A N 1
ATOM 761 C CA . VAL A 1 98 ? 7.905 5.483 -6.891 1.00 93.25 98 VAL A CA 1
ATOM 762 C C . VAL A 1 98 ? 7.262 6.424 -7.911 1.00 93.25 98 VAL A C 1
ATOM 764 O O . VAL A 1 98 ? 6.297 6.037 -8.566 1.00 93.25 98 VAL A O 1
ATOM 767 N N . SER A 1 99 ? 7.823 7.617 -8.121 1.00 93.81 99 SER A N 1
ATOM 768 C CA . SER A 1 99 ? 7.321 8.566 -9.122 1.00 93.81 99 SER A CA 1
ATOM 769 C C . SER A 1 99 ? 7.343 7.979 -10.536 1.00 93.81 99 SER A C 1
ATOM 771 O O . SER A 1 99 ? 6.357 8.078 -11.266 1.00 93.81 99 SER A O 1
ATOM 773 N N . ARG A 1 100 ? 8.439 7.311 -10.921 1.00 95.06 100 ARG A N 1
ATOM 774 C CA . ARG A 1 100 ? 8.562 6.652 -12.228 1.00 95.06 100 ARG A CA 1
ATOM 775 C C . ARG A 1 100 ? 7.604 5.472 -12.359 1.00 95.06 100 ARG A C 1
ATOM 777 O O . ARG A 1 100 ? 6.973 5.333 -13.400 1.00 95.06 100 ARG A O 1
ATOM 784 N N . TYR A 1 101 ? 7.460 4.662 -11.314 1.00 96.31 101 TYR A N 1
ATOM 785 C CA . TYR A 1 101 ? 6.515 3.550 -11.271 1.00 96.31 101 TYR A CA 1
ATOM 786 C C . TYR A 1 101 ? 5.075 4.021 -11.518 1.00 96.31 101 TYR A C 1
ATOM 788 O O . TYR A 1 101 ? 4.392 3.485 -12.391 1.00 96.31 101 TYR A O 1
ATOM 796 N N . LEU A 1 102 ? 4.633 5.062 -10.804 1.00 95.31 102 LEU A N 1
ATOM 797 C CA . LEU A 1 102 ? 3.295 5.633 -10.969 1.00 95.31 102 LEU A CA 1
ATOM 798 C C . LEU A 1 102 ? 3.096 6.226 -12.368 1.00 95.31 102 LEU A C 1
ATOM 800 O O . LEU A 1 102 ? 2.054 5.999 -12.982 1.00 95.31 102 LEU A O 1
ATOM 804 N N . ALA A 1 103 ? 4.106 6.920 -12.901 1.00 94.94 103 ALA A N 1
ATOM 805 C CA . ALA A 1 103 ? 4.072 7.440 -14.265 1.00 94.94 103 ALA A CA 1
ATOM 806 C C . ALA A 1 103 ? 3.966 6.314 -15.309 1.00 94.94 103 ALA A C 1
ATOM 808 O O . ALA A 1 103 ? 3.177 6.424 -16.247 1.00 94.94 103 ALA A O 1
ATOM 809 N N . GLN A 1 104 ? 4.708 5.213 -15.130 1.00 95.62 104 GLN A N 1
ATOM 810 C CA . GLN A 1 104 ? 4.634 4.043 -16.006 1.00 95.62 104 GLN A CA 1
ATOM 811 C C . GLN A 1 104 ? 3.255 3.376 -15.936 1.00 95.62 104 GLN A C 1
ATOM 813 O O . GLN A 1 104 ? 2.707 3.058 -16.985 1.00 95.62 104 GLN A O 1
ATOM 818 N N . LEU A 1 105 ? 2.647 3.244 -14.746 1.00 94.12 105 LEU A N 1
ATOM 819 C CA . LEU A 1 105 ? 1.278 2.716 -14.578 1.00 94.12 105 LEU A CA 1
ATOM 820 C C . LEU A 1 105 ? 0.215 3.502 -15.365 1.00 94.12 105 LEU A C 1
ATOM 822 O O . LEU A 1 105 ? -0.877 2.988 -15.624 1.00 94.12 105 LEU A O 1
ATOM 826 N N . GLY A 1 106 ? 0.494 4.763 -15.701 1.00 92.31 106 GLY A N 1
ATOM 827 C CA . GLY A 1 106 ? -0.413 5.619 -16.453 1.00 92.31 106 GLY A CA 1
ATOM 828 C C . GLY A 1 106 ? -1.778 5.732 -15.775 1.00 92.31 106 GLY A C 1
ATOM 829 O O . GLY A 1 106 ? -1.875 5.925 -14.568 1.00 92.31 106 GLY A O 1
ATOM 830 N N . MET A 1 107 ? -2.859 5.576 -16.537 1.00 88.50 107 MET A N 1
ATOM 831 C CA . MET A 1 107 ? -4.232 5.706 -16.025 1.00 88.50 107 MET A CA 1
ATOM 832 C C . MET A 1 107 ? -4.608 4.689 -14.936 1.00 88.50 107 MET A C 1
ATOM 834 O O . MET A 1 107 ? -5.465 4.975 -14.104 1.00 88.50 107 MET A O 1
ATOM 838 N N . VAL A 1 108 ? -3.967 3.515 -14.914 1.00 91.50 108 VAL A N 1
ATOM 839 C CA . VAL A 1 108 ? -4.218 2.489 -13.890 1.00 91.50 108 VAL A CA 1
ATOM 840 C C . VAL A 1 108 ? -3.668 2.924 -12.531 1.00 91.50 108 VAL A C 1
ATOM 842 O O . VAL A 1 108 ? -4.158 2.465 -11.501 1.00 91.50 108 VAL A O 1
ATOM 845 N N . SER A 1 109 ? -2.747 3.898 -12.507 1.00 91.50 109 SER A N 1
ATOM 846 C CA . SER A 1 109 ? -2.345 4.561 -11.266 1.00 91.50 109 SER A CA 1
ATOM 847 C C . SER A 1 109 ? -3.502 5.269 -10.566 1.00 91.50 109 SER A C 1
ATOM 849 O O . SER A 1 109 ? -3.297 5.703 -9.452 1.00 91.50 109 SER A O 1
ATOM 851 N N . ALA A 1 110 ? -4.710 5.393 -11.119 1.00 89.38 110 ALA A N 1
ATOM 852 C CA . ALA A 1 110 ? -5.846 5.925 -10.365 1.00 89.38 110 ALA A CA 1
ATOM 853 C C . ALA A 1 110 ? -6.379 4.959 -9.282 1.00 89.38 110 ALA A C 1
ATOM 855 O O . ALA A 1 110 ? -6.992 5.427 -8.333 1.00 89.38 110 ALA A O 1
ATOM 856 N N . SER A 1 111 ? -6.131 3.646 -9.394 1.00 91.75 111 SER A N 1
ATOM 857 C CA . SER A 1 111 ? -6.566 2.639 -8.409 1.00 91.75 111 SER A CA 1
ATOM 858 C C . SER A 1 111 ? -5.429 2.275 -7.458 1.00 91.75 111 SER A C 1
ATOM 860 O O . SER A 1 111 ? -4.386 1.772 -7.886 1.00 91.75 111 SER A O 1
ATOM 862 N N . ASP A 1 112 ? -5.643 2.480 -6.159 1.00 90.19 112 ASP A N 1
ATOM 863 C CA . ASP A 1 112 ? -4.690 2.123 -5.103 1.00 90.19 112 ASP A CA 1
ATOM 864 C C . ASP A 1 112 ? -4.391 0.622 -5.097 1.00 90.19 112 ASP A C 1
ATOM 866 O O . ASP A 1 112 ? -3.247 0.190 -4.941 1.00 90.19 112 ASP A O 1
ATOM 870 N N . GLU A 1 113 ? -5.413 -0.190 -5.330 1.00 91.19 113 GLU A N 1
ATOM 871 C CA . GLU A 1 113 ? -5.316 -1.639 -5.363 1.00 91.19 113 GLU A CA 1
ATOM 872 C C . GLU A 1 113 ? -4.423 -2.105 -6.512 1.00 91.19 113 GLU A C 1
ATOM 874 O O . GLU A 1 113 ? -3.550 -2.956 -6.327 1.00 91.19 113 GLU A O 1
ATOM 879 N N . LEU A 1 114 ? -4.568 -1.496 -7.693 1.00 93.25 114 LEU A N 1
ATOM 880 C CA . LEU A 1 114 ? -3.730 -1.820 -8.843 1.00 93.25 114 LEU A CA 1
ATOM 881 C C . LEU A 1 114 ? -2.311 -1.260 -8.706 1.00 93.25 114 LEU A C 1
ATOM 883 O O . LEU A 1 114 ? -1.363 -1.940 -9.109 1.00 93.25 114 LEU A O 1
ATOM 887 N N . ARG A 1 115 ? -2.130 -0.097 -8.058 1.00 94.19 115 ARG A N 1
ATOM 888 C CA . ARG A 1 115 ? -0.794 0.377 -7.649 1.00 94.19 115 ARG A CA 1
ATOM 889 C C . ARG A 1 115 ? -0.097 -0.655 -6.771 1.00 94.19 115 ARG A C 1
ATOM 891 O O . ARG A 1 115 ? 1.086 -0.897 -6.965 1.00 94.19 115 ARG A O 1
ATOM 898 N N . VAL A 1 116 ? -0.791 -1.277 -5.826 1.00 93.81 116 VAL A N 1
ATOM 899 C CA . VAL A 1 116 ? -0.186 -2.287 -4.946 1.00 93.81 116 VAL A CA 1
ATOM 900 C C . VAL A 1 116 ? 0.034 -3.615 -5.678 1.00 93.81 116 VAL A C 1
ATOM 902 O O . VAL A 1 116 ? 1.092 -4.230 -5.521 1.00 93.81 116 VAL A O 1
ATOM 905 N N . ARG A 1 117 ? -0.929 -4.037 -6.509 1.00 93.50 117 ARG A N 1
ATOM 906 C CA . ARG A 1 117 ? -0.886 -5.294 -7.273 1.00 93.50 117 ARG A CA 1
ATOM 907 C C . ARG A 1 117 ? 0.329 -5.381 -8.191 1.00 93.50 117 ARG A C 1
ATOM 909 O O . ARG A 1 117 ? 0.971 -6.430 -8.249 1.00 93.50 117 ARG A O 1
ATOM 916 N N . PHE A 1 118 ? 0.637 -4.295 -8.902 1.00 94.69 118 PHE A N 1
ATOM 917 C CA . PHE A 1 118 ? 1.719 -4.259 -9.890 1.00 94.69 118 PHE A CA 1
ATOM 918 C C . PHE A 1 118 ? 3.072 -3.817 -9.325 1.00 94.69 118 PHE A C 1
ATOM 920 O O . PHE A 1 118 ? 4.078 -3.964 -10.017 1.00 94.69 118 PHE A O 1
ATOM 927 N N . PHE A 1 119 ? 3.135 -3.357 -8.071 1.00 95.44 119 PHE A N 1
ATOM 928 C CA . PHE A 1 119 ? 4.368 -2.814 -7.491 1.00 95.44 119 PHE A CA 1
ATOM 929 C C . PHE A 1 119 ? 5.515 -3.827 -7.487 1.00 95.44 119 PHE A C 1
ATOM 931 O O . PHE A 1 119 ? 6.653 -3.482 -7.773 1.00 95.44 119 PHE A O 1
ATOM 938 N N . SER A 1 120 ? 5.229 -5.110 -7.251 1.00 94.56 120 SER A N 1
ATOM 939 C CA . SER A 1 120 ? 6.257 -6.158 -7.292 1.00 94.56 120 SER A CA 1
ATOM 940 C C . SER A 1 120 ? 6.974 -6.249 -8.641 1.00 94.56 120 SER A C 1
ATOM 942 O O . SER A 1 120 ? 8.143 -6.626 -8.687 1.00 94.56 120 SER A O 1
ATOM 944 N N . GLN A 1 121 ? 6.308 -5.866 -9.735 1.00 94.38 121 GLN A N 1
ATOM 945 C CA . GLN A 1 121 ? 6.885 -5.901 -11.075 1.00 94.38 121 GLN A CA 1
ATOM 946 C C . GLN A 1 121 ? 7.898 -4.783 -11.315 1.00 94.38 121 GLN A C 1
ATOM 948 O O . GLN A 1 121 ? 8.703 -4.895 -12.239 1.00 94.38 121 GLN A O 1
ATOM 953 N N . SER A 1 122 ? 7.900 -3.729 -10.501 1.00 95.75 122 SER A N 1
ATOM 954 C CA . SER A 1 122 ? 8.896 -2.662 -10.575 1.00 95.75 122 SER A CA 1
ATOM 955 C C . SER A 1 122 ? 10.137 -2.953 -9.727 1.00 95.75 122 SER A C 1
ATOM 957 O O . SER A 1 122 ? 11.096 -2.188 -9.767 1.00 95.75 122 SER A O 1
ATOM 959 N N . LEU A 1 123 ? 10.160 -4.064 -8.983 1.00 95.44 123 LEU A N 1
ATOM 960 C CA . LEU A 1 123 ? 11.250 -4.423 -8.078 1.00 95.44 123 LEU A CA 1
ATOM 961 C C . LEU A 1 123 ? 12.151 -5.517 -8.665 1.00 95.44 123 LEU A C 1
ATOM 963 O O . LEU A 1 123 ? 11.728 -6.357 -9.457 1.00 95.44 123 LEU A O 1
ATOM 967 N N . THR A 1 124 ? 13.412 -5.522 -8.241 1.00 94.75 124 THR A N 1
ATOM 968 C CA . THR A 1 124 ? 14.379 -6.600 -8.487 1.00 94.75 124 THR A CA 1
ATOM 969 C C . THR A 1 124 ? 15.305 -6.765 -7.278 1.00 94.75 124 THR A C 1
ATOM 971 O O . THR A 1 124 ? 15.247 -5.975 -6.336 1.00 94.75 124 THR A O 1
ATOM 974 N N . GLY A 1 125 ? 16.149 -7.797 -7.275 1.00 93.00 125 GLY A N 1
ATOM 975 C CA . GLY A 1 125 ? 17.211 -7.976 -6.281 1.00 93.00 125 GLY A CA 1
ATOM 976 C C . GLY A 1 125 ? 16.734 -7.877 -4.817 1.00 93.00 125 GLY A C 1
ATOM 977 O O . GLY A 1 125 ? 15.686 -8.438 -4.479 1.00 93.00 125 GLY A O 1
ATOM 978 N N . PRO A 1 126 ? 17.478 -7.173 -3.937 1.00 91.12 126 PRO A N 1
ATOM 979 C CA . PRO A 1 126 ? 17.132 -7.034 -2.520 1.00 91.12 126 PRO A CA 1
ATOM 980 C C . PRO A 1 126 ? 15.749 -6.427 -2.258 1.00 91.12 126 PRO A C 1
ATOM 982 O O . PRO A 1 126 ? 15.042 -6.900 -1.369 1.00 91.12 126 PRO A O 1
ATOM 985 N N . ALA A 1 127 ? 15.328 -5.425 -3.037 1.00 92.19 127 ALA A N 1
ATOM 986 C CA . ALA A 1 127 ? 14.008 -4.813 -2.886 1.00 92.19 127 ALA A CA 1
ATOM 987 C C . ALA A 1 127 ? 12.872 -5.799 -3.200 1.00 92.19 127 ALA A C 1
ATOM 989 O O . ALA A 1 127 ? 11.885 -5.859 -2.467 1.00 92.19 127 ALA A O 1
ATOM 990 N N . PHE A 1 128 ? 13.022 -6.619 -4.245 1.00 92.56 128 PHE A N 1
ATOM 991 C CA . PHE A 1 128 ? 12.054 -7.679 -4.533 1.00 92.56 128 PHE A CA 1
ATOM 992 C C . PHE A 1 128 ? 12.048 -8.743 -3.428 1.00 92.56 128 PHE A C 1
ATOM 994 O O . PHE A 1 128 ? 10.982 -9.118 -2.944 1.00 92.56 128 PHE A O 1
ATOM 1001 N N . GLY A 1 129 ? 13.229 -9.162 -2.960 1.00 89.94 129 GLY A N 1
ATOM 1002 C CA . GLY A 1 129 ? 13.358 -10.086 -1.830 1.00 89.94 129 GLY A CA 1
ATOM 1003 C C . GLY A 1 129 ? 12.625 -9.584 -0.581 1.00 89.94 129 GLY A C 1
ATOM 1004 O O . GLY A 1 129 ? 11.812 -10.311 -0.011 1.00 89.94 129 GLY A O 1
ATOM 1005 N N . TRP A 1 130 ? 12.820 -8.313 -0.219 1.00 89.06 130 TRP A N 1
ATOM 1006 C CA . TRP A 1 130 ? 12.074 -7.658 0.856 1.00 89.06 130 TRP A CA 1
ATOM 1007 C C . TRP A 1 130 ? 10.559 -7.723 0.631 1.00 89.06 130 TRP A C 1
ATOM 1009 O O . TRP A 1 130 ? 9.837 -8.171 1.522 1.00 89.06 130 TRP A O 1
ATOM 1019 N N . TYR A 1 131 ? 10.073 -7.351 -0.555 1.00 90.56 131 TYR A N 1
ATOM 1020 C CA . TYR A 1 131 ? 8.641 -7.368 -0.860 1.00 90.56 131 TYR A CA 1
ATOM 1021 C C . TYR A 1 131 ? 8.034 -8.769 -0.712 1.00 90.56 131 TYR A C 1
ATOM 1023 O O . TYR A 1 131 ? 6.981 -8.929 -0.102 1.00 90.56 131 TYR A O 1
ATOM 1031 N N . THR A 1 132 ? 8.716 -9.801 -1.215 1.00 88.50 132 THR A N 1
ATOM 1032 C CA . THR A 1 132 ? 8.257 -11.199 -1.100 1.00 88.50 132 THR A CA 1
ATOM 1033 C C . THR A 1 132 ? 8.333 -11.761 0.323 1.00 88.50 132 THR A C 1
ATOM 1035 O O . THR A 1 132 ? 7.701 -12.772 0.610 1.00 88.50 132 THR A O 1
ATOM 1038 N N . SER A 1 133 ? 9.085 -11.112 1.219 1.00 87.62 133 SER A N 1
ATOM 1039 C CA . SER A 1 133 ? 9.179 -11.488 2.636 1.00 87.62 133 SER A CA 1
ATOM 1040 C C . SER A 1 133 ? 8.068 -10.893 3.507 1.00 87.62 133 SER A C 1
ATOM 1042 O O . SER A 1 133 ? 7.947 -11.247 4.683 1.00 87.62 133 SER A O 1
ATOM 1044 N N . LEU A 1 134 ? 7.269 -9.973 2.956 1.00 86.56 134 LEU A N 1
ATOM 1045 C CA . LEU A 1 134 ? 6.155 -9.366 3.672 1.00 86.56 134 LEU A CA 1
ATOM 1046 C C . LEU A 1 134 ? 5.090 -10.426 4.011 1.00 86.56 134 LEU A C 1
ATOM 1048 O O . LEU A 1 134 ? 4.786 -11.278 3.175 1.00 86.56 134 LEU A O 1
ATOM 1052 N N . PRO A 1 135 ? 4.480 -10.377 5.211 1.00 85.19 135 PRO A N 1
ATOM 1053 C CA . PRO A 1 135 ? 3.403 -11.297 5.554 1.00 85.19 135 PRO A CA 1
ATOM 1054 C C . PRO A 1 135 ? 2.192 -11.138 4.616 1.00 85.19 135 PRO A C 1
ATOM 1056 O O . PRO A 1 135 ? 1.953 -10.023 4.132 1.00 85.19 135 PRO A O 1
ATOM 1059 N N . PRO A 1 136 ? 1.386 -12.197 4.425 1.00 85.31 136 PRO A N 1
ATOM 1060 C CA . PRO A 1 136 ? 0.113 -12.109 3.712 1.00 85.31 136 PRO A CA 1
ATOM 1061 C C . PRO A 1 136 ? -0.777 -10.997 4.284 1.00 85.31 136 PRO A C 1
ATOM 1063 O O . PRO A 1 136 ? -0.753 -10.747 5.495 1.00 85.31 136 PRO A O 1
ATOM 1066 N N . ASP A 1 137 ? -1.532 -10.323 3.414 1.00 84.81 137 ASP A N 1
ATOM 1067 C CA . ASP A 1 137 ? -2.504 -9.276 3.771 1.00 84.81 137 ASP A CA 1
ATOM 1068 C C . ASP A 1 137 ? -1.954 -8.154 4.677 1.00 84.81 137 ASP A C 1
ATOM 1070 O O . ASP A 1 137 ? -2.684 -7.509 5.427 1.00 84.81 137 ASP A O 1
ATOM 1074 N N . SER A 1 138 ? -0.644 -7.904 4.641 1.00 85.88 138 SER A N 1
ATOM 1075 C CA . SER A 1 138 ? 0.022 -6.933 5.512 1.00 85.88 138 SER A CA 1
ATOM 1076 C C . SER A 1 138 ? -0.026 -5.489 5.015 1.00 85.88 138 SER A C 1
ATOM 1078 O O . SER A 1 138 ? 0.297 -4.586 5.791 1.00 85.88 138 SER A O 1
ATOM 1080 N N . VAL A 1 139 ? -0.447 -5.241 3.771 1.00 85.94 139 VAL A N 1
ATOM 1081 C CA . VAL A 1 139 ? -0.549 -3.879 3.214 1.00 85.94 139 VAL A CA 1
ATOM 1082 C C . VAL A 1 139 ? -1.666 -3.057 3.880 1.00 85.94 139 VAL A C 1
ATOM 1084 O O . VAL A 1 139 ? -1.537 -1.841 4.002 1.00 85.94 139 VAL A O 1
ATOM 1087 N N . ARG A 1 140 ? -2.734 -3.703 4.363 1.00 88.50 140 ARG A N 1
ATOM 1088 C CA . ARG A 1 140 ? -3.871 -3.071 5.062 1.00 88.50 140 ARG A CA 1
ATOM 1089 C C . ARG A 1 140 ? -4.032 -3.633 6.476 1.00 88.50 140 ARG A C 1
ATOM 1091 O O . ARG A 1 140 ? -3.233 -4.470 6.901 1.00 88.50 140 ARG A O 1
ATOM 1098 N N . GLN A 1 141 ? -5.017 -3.143 7.226 1.00 89.50 141 GLN A N 1
ATOM 1099 C CA . GLN A 1 141 ? -5.491 -3.788 8.450 1.00 89.50 141 GLN A CA 1
ATOM 1100 C C . GLN A 1 141 ? -5.907 -5.222 8.117 1.00 89.50 141 GLN A C 1
ATOM 1102 O O . GLN A 1 141 ? -6.713 -5.451 7.211 1.00 89.50 141 GLN A O 1
ATOM 1107 N N . ARG A 1 142 ? -5.321 -6.185 8.826 1.00 86.44 142 ARG A N 1
ATOM 1108 C CA . ARG A 1 142 ? -5.555 -7.611 8.588 1.00 86.44 142 ARG A CA 1
ATOM 1109 C C . ARG A 1 142 ? -6.921 -8.021 9.122 1.00 86.44 142 ARG A C 1
ATOM 1111 O O . ARG A 1 142 ? -7.470 -7.409 10.037 1.00 86.44 142 ARG A O 1
ATOM 1118 N N . ARG A 1 143 ? -7.455 -9.121 8.594 1.00 79.69 143 ARG A N 1
ATOM 1119 C CA . ARG A 1 143 ? -8.685 -9.714 9.123 1.00 79.69 143 ARG A CA 1
ATOM 1120 C C . ARG A 1 143 ? -8.466 -10.155 10.575 1.00 79.69 143 ARG A C 1
ATOM 1122 O O . ARG A 1 143 ? -7.558 -10.936 10.842 1.00 79.69 143 ARG A O 1
ATOM 1129 N N . GLY A 1 144 ? -9.297 -9.655 11.488 1.00 80.75 144 GLY A N 1
ATOM 1130 C CA . GLY A 1 144 ? -9.195 -9.944 12.923 1.00 80.75 144 GLY A CA 1
ATOM 1131 C C . GLY A 1 144 ? -8.105 -9.166 13.672 1.00 80.75 144 GLY A C 1
ATOM 1132 O O . GLY A 1 144 ? -7.965 -9.369 14.870 1.00 80.75 144 GLY A O 1
ATOM 1133 N N . GLU A 1 145 ? -7.350 -8.288 13.002 1.00 87.88 145 GLU A N 1
ATOM 1134 C CA . GLU A 1 145 ? -6.428 -7.357 13.664 1.00 87.88 145 GLU A CA 1
ATOM 1135 C C . GLU A 1 145 ? -7.225 -6.159 14.181 1.00 87.88 145 GLU A C 1
ATOM 1137 O O . GLU A 1 145 ? -7.916 -5.486 13.412 1.00 87.88 145 GLU A O 1
ATOM 1142 N N . THR A 1 146 ? -7.123 -5.887 15.479 1.00 89.94 146 THR A N 1
ATOM 1143 C CA . THR A 1 146 ? -7.781 -4.734 16.106 1.00 89.94 146 THR A CA 1
ATOM 1144 C C . THR A 1 146 ? -7.196 -3.421 15.586 1.00 89.94 146 THR A C 1
ATOM 1146 O O . THR A 1 146 ? -6.050 -3.369 15.121 1.00 89.94 146 THR A O 1
ATOM 1149 N N . VAL A 1 147 ? -7.936 -2.315 15.711 1.00 90.81 147 VAL A N 1
ATOM 1150 C CA . VAL A 1 147 ? -7.420 -0.989 15.328 1.00 90.81 147 VAL A CA 1
ATOM 1151 C C . VAL A 1 147 ? -6.113 -0.669 16.051 1.00 90.81 147 VAL A C 1
ATOM 1153 O O . VAL A 1 147 ? -5.177 -0.154 15.440 1.00 90.81 147 VAL A O 1
ATOM 1156 N N . SER A 1 148 ? -6.017 -0.981 17.344 1.00 91.62 148 SER A N 1
ATOM 1157 C CA . SER A 1 148 ? -4.812 -0.684 18.123 1.00 91.62 148 SER A CA 1
ATOM 1158 C C . SER A 1 148 ? -3.583 -1.427 17.586 1.00 91.62 148 SER A C 1
ATOM 1160 O O . SER A 1 148 ? -2.521 -0.820 17.428 1.00 91.62 148 SER A O 1
ATOM 1162 N N . GLU A 1 149 ? -3.722 -2.714 17.256 1.00 92.25 149 GLU A N 1
ATOM 1163 C CA . GLU A 1 149 ? -2.642 -3.523 16.673 1.00 92.25 149 GLU A CA 1
ATOM 1164 C C . GLU A 1 149 ? -2.231 -3.002 15.293 1.00 92.25 149 GLU A C 1
ATOM 1166 O O . GLU A 1 149 ? -1.038 -2.817 15.024 1.00 92.25 149 GLU A O 1
ATOM 1171 N N . TYR A 1 150 ? -3.214 -2.681 14.448 1.00 92.94 150 TYR A N 1
ATOM 1172 C CA . TYR A 1 150 ? -2.973 -2.105 13.129 1.00 92.94 150 TYR A CA 1
ATOM 1173 C C . TYR A 1 150 ? -2.193 -0.787 13.215 1.00 92.94 150 TYR A C 1
ATOM 1175 O O . TYR A 1 150 ? -1.164 -0.627 12.552 1.00 92.94 150 TYR A O 1
ATOM 1183 N N . ILE A 1 151 ? -2.623 0.148 14.067 1.00 93.38 151 ILE A N 1
ATOM 1184 C CA . ILE A 1 151 ? -1.963 1.452 14.210 1.00 93.38 151 ILE A CA 1
ATOM 1185 C C . ILE A 1 151 ? -0.583 1.326 14.847 1.00 93.38 151 ILE A C 1
ATOM 1187 O O . ILE A 1 151 ? 0.343 2.051 14.466 1.00 93.38 151 ILE A O 1
ATOM 1191 N N . GLN A 1 152 ? -0.394 0.388 15.773 1.00 93.31 152 GLN A N 1
ATOM 1192 C CA . GLN A 1 152 ? 0.929 0.090 16.306 1.00 93.31 152 GLN A CA 1
ATOM 1193 C C . GLN A 1 152 ? 1.870 -0.398 15.200 1.00 93.31 152 GLN A C 1
ATOM 1195 O O . GLN A 1 152 ? 2.976 0.130 15.057 1.00 93.31 152 GLN A O 1
ATOM 1200 N N . ARG A 1 153 ? 1.420 -1.338 14.364 1.00 91.94 153 ARG A N 1
ATOM 1201 C CA . ARG A 1 153 ? 2.192 -1.832 13.219 1.00 91.94 153 ARG A CA 1
ATOM 1202 C C . ARG A 1 153 ? 2.485 -0.725 12.208 1.00 91.94 153 ARG A C 1
ATOM 1204 O O . ARG A 1 153 ? 3.628 -0.600 11.767 1.00 91.94 153 ARG A O 1
ATOM 1211 N N . PHE A 1 154 ? 1.495 0.108 11.891 1.00 91.25 154 PHE A N 1
ATOM 1212 C CA . PHE A 1 154 ? 1.658 1.280 11.032 1.00 91.25 154 PHE A CA 1
ATOM 1213 C C . PHE A 1 154 ? 2.759 2.210 11.563 1.00 91.25 154 PHE A C 1
ATOM 1215 O O . PHE A 1 154 ? 3.675 2.566 10.823 1.00 91.25 154 PHE A O 1
ATOM 1222 N N . ARG A 1 155 ? 2.745 2.530 12.865 1.00 90.25 155 ARG A N 1
ATOM 1223 C CA . ARG A 1 155 ? 3.790 3.342 13.514 1.00 90.25 155 ARG A CA 1
ATOM 1224 C C . ARG A 1 155 ? 5.169 2.692 13.416 1.00 90.25 155 ARG A C 1
ATOM 1226 O O . ARG A 1 155 ? 6.137 3.382 13.104 1.00 90.25 155 ARG A O 1
ATOM 1233 N N . THR A 1 156 ? 5.276 1.382 13.646 1.00 89.25 156 THR A N 1
ATOM 1234 C CA . THR A 1 156 ? 6.550 0.654 13.523 1.00 89.25 156 THR A CA 1
ATOM 1235 C C . THR A 1 156 ? 7.109 0.720 12.104 1.00 89.25 156 THR A C 1
ATOM 1237 O O . THR A 1 156 ? 8.309 0.924 11.941 1.00 89.25 156 THR A O 1
ATOM 1240 N N . VAL A 1 157 ? 6.262 0.568 11.083 1.00 85.44 157 VAL A N 1
ATOM 1241 C CA . VAL A 1 157 ? 6.679 0.665 9.676 1.00 85.44 157 VAL A CA 1
ATOM 1242 C C . VAL A 1 157 ? 7.082 2.097 9.332 1.00 85.44 157 VAL A C 1
ATOM 1244 O O . VAL A 1 157 ? 8.181 2.307 8.827 1.00 85.44 157 VAL A O 1
ATOM 1247 N N . ARG A 1 158 ? 6.252 3.084 9.687 1.00 85.44 158 ARG A N 1
ATOM 1248 C CA . ARG A 1 158 ? 6.524 4.513 9.483 1.00 85.44 158 ARG A CA 1
ATOM 1249 C C . ARG A 1 158 ? 7.879 4.924 10.057 1.00 85.44 158 ARG A C 1
ATOM 1251 O O . ARG A 1 158 ? 8.645 5.612 9.397 1.00 85.44 158 ARG A O 1
ATOM 1258 N N . ASN A 1 159 ? 8.200 4.468 11.267 1.00 85.62 159 ASN A N 1
ATOM 1259 C CA . ASN A 1 159 ? 9.451 4.817 11.941 1.00 85.62 159 ASN A CA 1
ATOM 1260 C C . ASN A 1 159 ? 10.705 4.235 11.256 1.00 85.62 159 ASN A C 1
ATOM 1262 O O . ASN A 1 159 ? 11.811 4.659 11.575 1.00 85.62 159 ASN A O 1
ATOM 1266 N N . ARG A 1 160 ? 10.557 3.282 10.323 1.00 82.56 160 ARG A N 1
ATOM 1267 C CA . ARG A 1 160 ? 11.657 2.762 9.489 1.00 82.56 160 ARG A CA 1
ATOM 1268 C C . ARG A 1 160 ? 11.886 3.599 8.226 1.00 82.56 160 ARG A C 1
ATOM 1270 O O . ARG A 1 160 ? 12.904 3.435 7.561 1.00 82.56 160 ARG A O 1
ATOM 1277 N N . CYS A 1 161 ? 10.961 4.494 7.883 1.00 74.62 161 CYS A N 1
ATOM 1278 C CA . CYS A 1 161 ? 11.066 5.390 6.736 1.00 74.62 161 CYS A CA 1
ATOM 1279 C C . CYS A 1 161 ? 11.788 6.687 7.135 1.00 74.62 161 CYS A C 1
ATOM 1281 O O . CYS A 1 161 ? 11.177 7.745 7.235 1.00 74.62 161 CYS A O 1
ATOM 1283 N N . TYR A 1 162 ? 13.104 6.615 7.355 1.00 68.00 162 TYR A N 1
ATOM 1284 C CA . TYR A 1 162 ? 13.908 7.755 7.829 1.00 68.00 162 TYR A CA 1
ATOM 1285 C C . TYR A 1 162 ? 13.974 8.942 6.852 1.00 68.00 162 TYR A C 1
ATOM 1287 O O . TYR A 1 162 ? 14.287 10.059 7.256 1.00 68.00 162 TYR A O 1
ATOM 1295 N N . SER A 1 163 ? 13.678 8.715 5.569 1.00 66.38 163 SER A N 1
ATOM 1296 C CA . SER A 1 163 ? 13.730 9.735 4.519 1.00 66.38 163 SER A CA 1
ATOM 1297 C C . SER A 1 163 ? 12.424 10.515 4.332 1.00 66.38 163 SER A C 1
ATOM 1299 O O . SER A 1 163 ? 12.423 11.503 3.602 1.00 66.38 163 SER A O 1
ATOM 1301 N N . VAL A 1 164 ? 11.312 10.093 4.950 1.00 69.75 164 VAL A N 1
ATOM 1302 C CA . VAL A 1 164 ? 9.994 10.716 4.747 1.00 69.75 164 VAL A CA 1
ATOM 1303 C C . VAL A 1 164 ? 9.563 11.431 6.024 1.00 69.75 164 VAL A C 1
ATOM 1305 O O . VAL A 1 164 ? 9.274 10.801 7.040 1.00 69.75 164 VAL A O 1
ATOM 1308 N N . ARG A 1 165 ? 9.492 12.764 5.978 1.00 75.88 165 ARG A N 1
ATOM 1309 C CA . ARG A 1 165 ? 8.874 13.564 7.044 1.00 75.88 165 ARG A CA 1
ATOM 1310 C C . ARG A 1 165 ? 7.362 13.565 6.841 1.00 75.88 165 ARG A C 1
ATOM 1312 O O . ARG A 1 165 ? 6.847 14.433 6.153 1.00 75.88 165 ARG A O 1
ATOM 1319 N N . LEU A 1 166 ? 6.676 12.580 7.413 1.00 82.88 166 LEU A N 1
ATOM 1320 C CA . LEU A 1 166 ? 5.213 12.555 7.442 1.00 82.88 166 LEU A CA 1
ATOM 1321 C C . LEU A 1 166 ? 4.713 13.406 8.608 1.00 82.88 166 LEU A C 1
ATOM 1323 O O . LEU A 1 166 ? 5.076 13.154 9.760 1.00 82.88 166 LEU A O 1
ATOM 1327 N N . SER A 1 167 ? 3.877 14.397 8.314 1.00 88.38 167 SER A N 1
ATOM 1328 C CA . SER A 1 167 ? 3.102 15.098 9.334 1.00 88.38 167 SER A CA 1
ATOM 1329 C C . SER A 1 167 ? 2.093 14.151 9.991 1.00 88.38 167 SER A C 1
ATOM 1331 O O . SER A 1 167 ? 1.728 13.110 9.441 1.00 88.38 167 SER A O 1
ATOM 1333 N N . GLU A 1 168 ? 1.607 14.513 11.180 1.00 87.75 168 GLU A N 1
ATOM 1334 C CA . GLU A 1 168 ? 0.601 13.700 11.874 1.00 87.75 168 GLU A CA 1
ATOM 1335 C C . GLU A 1 168 ? -0.703 13.606 11.062 1.00 87.75 168 GLU A C 1
ATOM 1337 O O . GLU A 1 168 ? -1.333 12.552 11.041 1.00 87.75 168 GLU A O 1
ATOM 1342 N N . LYS A 1 169 ? -1.060 14.667 10.324 1.00 89.38 169 LYS A N 1
ATOM 1343 C CA . LYS A 1 169 ? -2.221 14.681 9.427 1.00 89.38 169 LYS A CA 1
ATOM 1344 C C . LYS A 1 169 ? -2.067 13.667 8.289 1.00 89.38 169 LYS A C 1
ATOM 1346 O O . LYS A 1 169 ? -2.945 12.834 8.100 1.00 89.38 169 LYS A O 1
ATOM 1351 N N . GLU A 1 170 ? -0.936 13.683 7.585 1.00 89.38 170 GLU A N 1
ATOM 1352 C CA . GLU A 1 170 ? -0.663 12.715 6.510 1.00 89.38 170 GLU A CA 1
ATOM 1353 C C . GLU A 1 170 ? -0.610 11.283 7.054 1.00 89.38 170 GLU A C 1
ATOM 1355 O O . GLU A 1 170 ? -1.101 10.349 6.427 1.00 89.38 170 GLU A O 1
ATOM 1360 N N . ALA A 1 171 ? -0.050 11.091 8.252 1.00 90.50 171 ALA A N 1
ATOM 1361 C CA . ALA A 1 171 ? -0.023 9.785 8.900 1.00 90.50 171 ALA A CA 1
ATOM 1362 C C . ALA A 1 171 ? -1.437 9.260 9.204 1.00 90.50 171 ALA A C 1
ATOM 1364 O O . ALA A 1 171 ? -1.687 8.067 9.036 1.00 90.50 171 ALA A O 1
ATOM 1365 N N . VAL A 1 172 ? -2.352 10.134 9.631 1.00 91.50 172 VAL A N 1
ATOM 1366 C CA . VAL A 1 172 ? -3.766 9.800 9.836 1.00 91.50 172 VAL A CA 1
ATOM 1367 C C . VAL A 1 172 ? -4.439 9.437 8.513 1.00 91.50 172 VAL A C 1
ATOM 1369 O O . VAL A 1 172 ? -5.051 8.377 8.432 1.00 91.50 172 VAL A O 1
ATOM 1372 N N . GLU A 1 173 ? -4.285 10.255 7.470 1.00 89.56 173 GLU A N 1
ATOM 1373 C CA . GLU A 1 173 ? -4.873 9.994 6.145 1.00 89.56 173 GLU A CA 1
ATOM 1374 C C . GLU A 1 173 ? -4.403 8.645 5.572 1.00 89.56 173 GLU A C 1
ATOM 1376 O O . GLU A 1 173 ? -5.214 7.826 5.131 1.00 89.56 173 GLU A O 1
ATOM 1381 N N . LEU A 1 174 ? -3.100 8.362 5.665 1.00 90.12 174 LEU A N 1
ATOM 1382 C CA . LEU A 1 174 ? -2.517 7.086 5.244 1.00 90.12 174 LEU A CA 1
ATOM 1383 C C . LEU A 1 174 ? -3.035 5.901 6.070 1.00 90.12 174 LEU A C 1
ATOM 1385 O O . LEU A 1 174 ? -3.286 4.827 5.520 1.00 90.12 174 LEU A O 1
ATOM 1389 N N . ALA A 1 175 ? -3.197 6.074 7.382 1.00 91.62 175 ALA A N 1
ATOM 1390 C CA . ALA A 1 175 ? -3.726 5.022 8.238 1.00 91.62 175 ALA A CA 1
ATOM 1391 C C . ALA A 1 175 ? -5.209 4.736 7.941 1.00 91.62 175 ALA A C 1
ATOM 1393 O O . ALA A 1 175 ? -5.599 3.573 7.877 1.00 91.62 175 ALA A O 1
ATOM 1394 N N . ILE A 1 176 ? -6.021 5.766 7.678 1.00 90.62 176 ILE A N 1
ATOM 1395 C CA . ILE A 1 176 ? -7.428 5.612 7.274 1.00 90.62 176 ILE A CA 1
ATOM 1396 C C . ILE A 1 176 ? -7.536 4.827 5.961 1.00 90.62 176 ILE A C 1
ATOM 1398 O O . ILE A 1 176 ? -8.338 3.894 5.858 1.00 90.62 176 ILE A O 1
ATOM 1402 N N . ALA A 1 177 ? -6.687 5.132 4.973 1.00 88.62 177 ALA A N 1
ATOM 1403 C CA . ALA A 1 177 ? -6.665 4.411 3.698 1.00 88.62 177 ALA A CA 1
ATOM 1404 C C . ALA A 1 177 ? -6.424 2.899 3.880 1.00 88.62 177 ALA A C 1
ATOM 1406 O O . ALA A 1 177 ? -6.992 2.074 3.149 1.00 88.62 177 ALA A O 1
ATOM 1407 N N . GLY A 1 178 ? -5.630 2.528 4.888 1.00 89.50 178 GLY A N 1
ATOM 1408 C CA . GLY A 1 178 ? -5.312 1.143 5.212 1.00 89.50 178 GLY A CA 1
ATOM 1409 C C . GLY A 1 178 ? -6.303 0.431 6.137 1.00 89.50 178 GLY A C 1
ATOM 1410 O O . GLY A 1 178 ? -6.177 -0.785 6.275 1.00 89.50 178 GLY A O 1
ATOM 1411 N N . LEU A 1 179 ? -7.301 1.109 6.715 1.00 89.88 179 LEU A N 1
ATOM 1412 C CA . LEU A 1 179 ? -8.316 0.467 7.560 1.00 89.88 179 LEU A CA 1
ATOM 1413 C C . LEU A 1 179 ? -9.128 -0.586 6.793 1.00 89.88 179 LEU A C 1
ATOM 1415 O O . LEU A 1 179 ? -9.265 -0.553 5.563 1.00 89.88 179 LEU A O 1
ATOM 1419 N N . SER A 1 180 ? -9.681 -1.541 7.531 1.00 85.12 180 SER A N 1
ATOM 1420 C CA . SER A 1 180 ? -10.625 -2.523 6.999 1.00 85.12 180 SER A CA 1
ATOM 1421 C C . SER A 1 180 ? -11.925 -1.843 6.544 1.00 85.12 180 SER A C 1
ATOM 1423 O O . SER A 1 180 ? -12.309 -0.796 7.064 1.00 85.12 180 SER A O 1
ATOM 1425 N N . ALA A 1 181 ? -12.601 -2.422 5.544 1.00 80.56 181 ALA A N 1
ATOM 1426 C CA . ALA A 1 181 ? -13.820 -1.841 4.968 1.00 80.56 181 ALA A CA 1
ATOM 1427 C C . ALA A 1 181 ? -14.906 -1.493 6.011 1.00 80.56 181 ALA A C 1
ATOM 1429 O O . ALA A 1 181 ? -15.405 -0.373 5.949 1.00 80.56 181 ALA A O 1
ATOM 1430 N N . PRO A 1 182 ? -15.198 -2.339 7.023 1.00 80.12 182 PRO A N 1
ATOM 1431 C CA . PRO A 1 182 ? -16.234 -2.029 8.013 1.00 80.12 182 PRO A CA 1
ATOM 1432 C C . PRO A 1 182 ? -15.954 -0.771 8.851 1.00 80.12 182 PRO A C 1
ATOM 1434 O O . PRO A 1 182 ? -16.874 -0.163 9.389 1.00 80.12 182 PRO A O 1
ATOM 1437 N N . LEU A 1 183 ? -14.686 -0.370 8.976 1.00 82.38 183 LEU A N 1
ATOM 1438 C CA . LEU A 1 183 ? -14.291 0.827 9.718 1.00 82.38 183 LEU A CA 1
ATOM 1439 C C . LEU A 1 183 ? -14.186 2.067 8.825 1.00 82.38 183 LEU A C 1
ATOM 1441 O O . LEU A 1 183 ? -14.263 3.185 9.336 1.00 82.38 183 LEU A O 1
ATOM 1445 N N . LYS A 1 184 ? -14.047 1.897 7.503 1.00 80.44 184 LYS A N 1
ATOM 1446 C CA . LYS A 1 184 ? -13.942 3.020 6.560 1.00 80.44 184 LYS A CA 1
ATOM 1447 C C . LYS A 1 184 ? -15.210 3.878 6.551 1.00 80.44 184 LYS A C 1
ATOM 1449 O O . LYS A 1 184 ? -15.099 5.103 6.586 1.00 80.44 184 LYS A O 1
ATOM 1454 N N . ASP A 1 185 ? -16.385 3.262 6.640 1.00 73.31 185 ASP A N 1
ATOM 1455 C CA . ASP A 1 185 ? -17.668 3.982 6.690 1.00 73.31 185 ASP A CA 1
ATOM 1456 C C . ASP A 1 185 ? -17.792 4.867 7.941 1.00 73.31 185 ASP A C 1
ATOM 1458 O O . ASP A 1 185 ? -18.300 5.986 7.890 1.00 73.31 185 ASP A O 1
ATOM 1462 N N . VAL A 1 186 ? -17.245 4.402 9.066 1.00 75.12 186 VAL A N 1
ATOM 1463 C CA . VAL A 1 186 ? -17.225 5.132 10.345 1.00 75.12 186 VAL A CA 1
ATOM 1464 C C . VAL A 1 186 ? -16.240 6.293 10.294 1.00 75.12 186 VAL A C 1
ATOM 1466 O O . VAL A 1 186 ? -16.490 7.359 10.860 1.00 75.12 186 VAL A O 1
ATOM 1469 N N . THR A 1 187 ? -15.110 6.093 9.610 1.00 74.75 187 THR A N 1
ATOM 1470 C CA . THR A 1 187 ? -14.085 7.131 9.457 1.00 74.75 187 THR A CA 1
ATOM 1471 C C . THR A 1 187 ? -14.526 8.262 8.541 1.00 74.75 187 THR A C 1
ATOM 1473 O O . THR A 1 187 ? -14.102 9.393 8.749 1.00 74.75 187 THR A O 1
ATOM 1476 N N . PHE A 1 188 ? -15.425 7.993 7.588 1.00 64.50 188 PHE A N 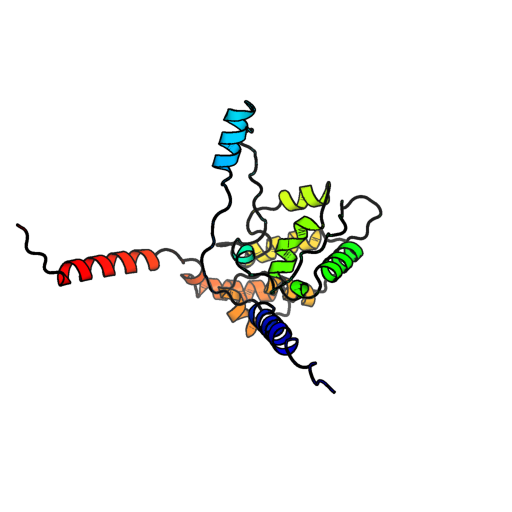1
ATOM 1477 C CA . PHE A 1 188 ? -15.914 8.982 6.625 1.00 64.50 188 PHE A CA 1
ATOM 1478 C C . PHE A 1 188 ? -16.611 10.186 7.285 1.00 64.50 188 PHE A C 1
ATOM 1480 O O . PHE A 1 188 ? -16.629 11.276 6.723 1.00 64.50 188 PHE A O 1
ATOM 1487 N N . GLN A 1 189 ? -17.161 10.014 8.491 1.00 63.88 189 GLN A N 1
ATOM 1488 C CA . GLN A 1 189 ? -17.881 11.064 9.224 1.00 63.88 189 GLN A CA 1
ATOM 1489 C C . GLN A 1 189 ? -17.064 11.679 10.374 1.00 63.88 189 GLN A C 1
ATOM 1491 O O . GLN A 1 189 ? -17.603 12.438 11.181 1.00 63.88 189 GLN A O 1
ATOM 1496 N N . ALA A 1 190 ? -15.786 11.320 10.517 1.00 73.94 190 ALA A N 1
ATOM 1497 C CA . ALA A 1 190 ? -14.994 11.643 11.694 1.00 73.94 190 ALA A CA 1
ATOM 1498 C C . ALA A 1 190 ? -13.699 12.385 11.348 1.00 73.94 190 ALA A C 1
ATOM 1500 O O . ALA A 1 190 ? -12.836 11.851 10.661 1.00 73.94 190 ALA A O 1
ATOM 1501 N N . ASP A 1 191 ? -13.509 13.559 11.953 1.00 78.38 191 ASP A N 1
ATOM 1502 C CA . ASP A 1 191 ? -12.207 14.222 11.968 1.00 78.38 191 ASP A CA 1
ATOM 1503 C C . ASP A 1 191 ? -11.291 13.605 13.033 1.00 78.38 191 ASP A C 1
ATOM 1505 O O . ASP A 1 191 ? -11.654 13.457 14.210 1.00 78.38 191 ASP A O 1
ATOM 1509 N N . TYR A 1 192 ? -10.073 13.255 12.620 1.00 85.88 192 TYR A N 1
ATOM 1510 C CA . TYR A 1 192 ? -9.050 12.674 13.482 1.00 85.88 192 TYR A CA 1
ATOM 1511 C C . TYR A 1 192 ? -7.823 13.584 13.552 1.00 85.88 192 TYR A C 1
ATOM 1513 O O . TYR A 1 192 ? -7.030 13.675 12.622 1.00 85.88 192 TYR A O 1
ATOM 1521 N N . ASN A 1 193 ? -7.632 14.222 14.705 1.00 83.81 193 ASN A N 1
ATOM 1522 C CA . ASN A 1 193 ? -6.523 15.157 14.924 1.00 83.81 193 ASN A CA 1
ATOM 1523 C C . ASN A 1 193 ? -5.167 14.471 15.184 1.00 83.81 193 ASN A C 1
ATOM 1525 O O . ASN A 1 193 ? -4.134 15.134 15.187 1.00 83.81 193 ASN A O 1
ATOM 1529 N N . SER A 1 194 ? -5.161 13.165 15.466 1.00 91.44 194 SER A N 1
ATOM 1530 C CA . SER A 1 194 ? -3.945 12.373 15.678 1.00 91.44 194 SER A CA 1
ATOM 1531 C C . SER A 1 194 ? -4.221 10.877 15.564 1.00 91.44 194 SER A C 1
ATOM 1533 O O . SER A 1 194 ? -5.361 10.426 15.727 1.00 91.44 194 SER A O 1
ATOM 1535 N N . LEU A 1 195 ? -3.162 10.080 15.387 1.00 91.06 195 LEU A N 1
ATOM 1536 C CA . LEU A 1 195 ? -3.270 8.618 15.431 1.00 91.06 195 LEU A CA 1
ATOM 1537 C C . LEU A 1 195 ? -3.791 8.125 16.792 1.00 91.06 195 LEU A C 1
ATOM 1539 O O . LEU A 1 195 ? -4.472 7.107 16.860 1.00 91.06 195 LEU A O 1
ATOM 1543 N N . ALA A 1 196 ? -3.477 8.834 17.882 1.00 92.19 196 ALA A N 1
ATOM 1544 C CA . ALA A 1 196 ? -3.961 8.487 19.218 1.00 92.19 196 ALA A CA 1
ATOM 1545 C C . ALA A 1 196 ? -5.475 8.713 19.354 1.00 92.19 196 ALA A C 1
ATOM 1547 O O . ALA A 1 196 ? -6.180 7.829 19.837 1.00 92.19 196 ALA A O 1
ATOM 1548 N N . HIS A 1 197 ? -5.975 9.854 18.867 1.00 90.88 197 HIS A N 1
ATOM 1549 C CA . HIS A 1 197 ? -7.410 10.141 18.847 1.00 90.88 197 HIS A CA 1
ATOM 1550 C C . HIS A 1 197 ? -8.168 9.116 17.992 1.00 90.88 197 HIS A C 1
ATOM 1552 O O . HIS A 1 197 ? -9.224 8.626 18.394 1.00 90.88 197 HIS A O 1
ATOM 1558 N N . MET A 1 198 ? -7.593 8.731 16.849 1.00 91.38 198 MET A N 1
ATOM 1559 C CA . MET A 1 198 ? -8.158 7.699 15.984 1.00 91.38 198 MET A CA 1
ATOM 1560 C C . MET A 1 198 ? -8.258 6.339 16.676 1.00 91.38 198 MET A C 1
ATOM 1562 O O . MET A 1 198 ? -9.340 5.756 16.672 1.00 91.38 198 MET A O 1
ATOM 1566 N N . VAL A 1 199 ? -7.185 5.866 17.322 1.00 92.94 199 VAL A N 1
ATOM 1567 C CA . VAL A 1 199 ? -7.216 4.611 18.095 1.00 92.94 199 VAL A CA 1
ATOM 1568 C C . VAL A 1 199 ? -8.284 4.676 19.180 1.00 92.94 199 VAL A C 1
ATOM 1570 O O . VAL A 1 199 ? -9.117 3.785 19.259 1.00 92.94 199 VAL A O 1
ATOM 1573 N N . GLN A 1 200 ? -8.333 5.746 19.975 1.00 90.94 200 GLN A N 1
ATOM 1574 C CA . GLN A 1 200 ? -9.323 5.871 21.046 1.00 90.94 200 GLN A CA 1
ATOM 1575 C C . GLN A 1 200 ? -10.764 5.757 20.522 1.00 90.94 200 GLN A C 1
ATOM 1577 O O . GLN A 1 200 ? -11.567 4.982 21.051 1.00 90.94 200 GLN A O 1
ATOM 1582 N N . LYS A 1 201 ? -11.097 6.520 19.475 1.00 89.50 201 LYS A N 1
ATOM 1583 C CA . LYS A 1 201 ? -12.454 6.577 18.922 1.00 89.50 201 LYS A CA 1
ATOM 1584 C C . LYS A 1 201 ? -12.851 5.264 18.248 1.00 89.50 201 LYS A C 1
ATOM 1586 O O . LYS A 1 201 ? -13.955 4.777 18.482 1.00 89.50 201 LYS A O 1
ATOM 1591 N N . LEU A 1 202 ? -11.960 4.688 17.442 1.00 90.12 202 LEU A N 1
ATOM 1592 C CA . LEU A 1 202 ? -12.240 3.458 16.706 1.00 90.12 202 LEU A CA 1
ATOM 1593 C C . LEU A 1 202 ? -12.240 2.224 17.610 1.00 90.12 202 LEU A C 1
ATOM 1595 O O . LEU A 1 202 ? -13.154 1.423 17.487 1.00 90.12 202 LEU A O 1
ATOM 1599 N N . THR A 1 203 ? -11.341 2.109 18.589 1.00 90.06 203 THR A N 1
ATOM 1600 C CA . THR A 1 203 ? -11.398 1.013 19.574 1.00 90.06 203 THR A CA 1
ATOM 1601 C C . THR A 1 203 ? -12.710 1.047 20.364 1.00 90.06 203 THR A C 1
ATOM 1603 O O . THR A 1 203 ? -13.339 0.016 20.589 1.00 90.06 203 THR A O 1
ATOM 1606 N N . SER A 1 204 ? -13.189 2.241 20.732 1.00 88.31 204 SER A N 1
ATOM 1607 C CA . SER A 1 204 ? -14.495 2.399 21.395 1.00 88.31 204 SER A CA 1
ATOM 1608 C C . SER A 1 204 ? -15.670 2.029 20.480 1.00 88.31 204 SER A C 1
ATOM 1610 O O . SER A 1 204 ? -16.757 1.703 20.956 1.00 88.31 204 SER A O 1
ATOM 1612 N N . TYR A 1 205 ? -15.497 2.144 19.162 1.0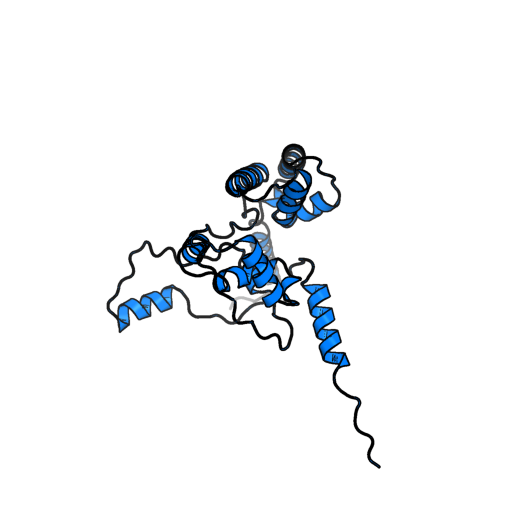0 87.19 205 TYR A N 1
ATOM 1613 C CA . TYR A 1 205 ? -16.475 1.688 18.179 1.00 87.19 205 TYR A CA 1
ATOM 1614 C C . TYR A 1 205 ? -16.443 0.160 18.051 1.00 87.19 205 TYR A C 1
ATOM 1616 O O . TYR A 1 205 ? -17.487 -0.464 18.187 1.00 87.19 205 TYR A O 1
ATOM 1624 N N . GLU A 1 206 ? -15.263 -0.450 17.920 1.00 86.94 206 GLU A N 1
ATOM 1625 C CA . GLU A 1 206 ? -15.093 -1.912 17.883 1.00 86.94 206 GLU A CA 1
ATOM 1626 C C . GLU A 1 206 ? -15.725 -2.601 19.100 1.00 86.94 206 GLU A C 1
ATOM 1628 O O . GLU A 1 206 ? -16.425 -3.597 18.955 1.00 86.94 206 GLU A O 1
ATOM 1633 N N . GLN A 1 207 ? -15.539 -2.041 20.300 1.00 85.44 207 GLN A N 1
ATOM 1634 C CA . GLN A 1 207 ? -16.129 -2.574 21.535 1.00 85.44 207 GLN A CA 1
ATOM 1635 C C . GLN A 1 207 ? -17.661 -2.555 21.534 1.00 85.44 207 GLN A C 1
ATOM 1637 O O . GLN A 1 207 ? -18.288 -3.427 22.133 1.00 85.44 207 GLN A O 1
ATOM 1642 N N . ARG A 1 208 ? -18.268 -1.559 20.880 1.00 85.00 208 ARG A N 1
ATOM 1643 C CA . ARG A 1 208 ? -19.727 -1.443 20.745 1.00 85.00 208 ARG A CA 1
ATOM 1644 C C . ARG A 1 208 ? -20.284 -2.277 19.594 1.00 85.00 208 ARG A C 1
ATOM 1646 O O . ARG A 1 208 ? -21.492 -2.480 19.552 1.00 85.00 208 ARG A O 1
ATOM 1653 N N . HIS A 1 209 ? -19.409 -2.755 18.712 1.00 82.94 209 HIS A N 1
ATOM 1654 C CA . HIS A 1 209 ? -19.750 -3.468 17.489 1.00 82.94 209 HIS A CA 1
ATOM 1655 C C . HIS A 1 209 ? -18.916 -4.754 17.325 1.00 82.94 209 HIS A C 1
ATOM 1657 O O . HIS A 1 209 ? -18.174 -4.900 16.345 1.00 82.94 209 HIS A O 1
ATOM 1663 N N . PRO A 1 210 ? -18.993 -5.709 18.276 1.00 75.50 210 PRO A N 1
ATOM 1664 C CA . PRO A 1 210 ? -18.235 -6.957 18.192 1.00 75.50 210 PRO A CA 1
ATOM 1665 C C . PRO A 1 210 ? -18.578 -7.786 16.941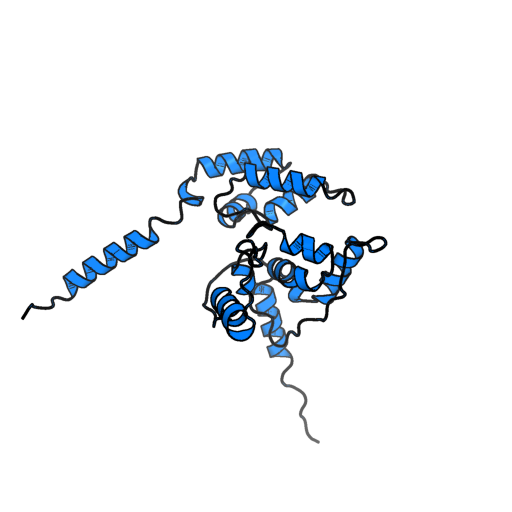 1.00 75.50 210 PRO A C 1
ATOM 1667 O O . PRO A 1 210 ? -17.762 -8.593 16.497 1.00 75.50 210 PRO A O 1
ATOM 1670 N N . GLU A 1 211 ? -19.750 -7.575 16.334 1.00 76.31 211 GLU A N 1
ATOM 1671 C CA . GLU A 1 211 ? -20.196 -8.212 15.094 1.00 76.31 211 GLU A CA 1
ATOM 1672 C C . GLU A 1 211 ? -19.281 -7.945 13.890 1.00 76.31 211 GLU A C 1
ATOM 1674 O O . GLU A 1 211 ? -19.198 -8.795 13.004 1.00 76.31 211 GLU A O 1
ATOM 1679 N N . LEU A 1 212 ? -18.541 -6.827 13.877 1.00 68.06 212 LEU A N 1
ATOM 1680 C CA . LEU A 1 212 ? -17.633 -6.452 12.779 1.00 68.06 212 LEU A CA 1
ATOM 1681 C C . LEU A 1 212 ? -16.524 -7.488 12.549 1.00 68.06 212 LEU A C 1
ATOM 1683 O O . LEU A 1 212 ? -15.979 -7.586 11.450 1.00 68.06 212 LEU A O 1
ATOM 1687 N N . TYR A 1 213 ? -16.210 -8.273 13.582 1.00 62.47 213 TYR A N 1
ATOM 1688 C CA . TYR A 1 213 ? -15.194 -9.325 13.564 1.00 62.47 213 TYR A CA 1
ATOM 1689 C C . TYR A 1 213 ? -15.782 -10.745 13.631 1.00 62.47 213 TYR A C 1
ATOM 1691 O O . TYR A 1 213 ? -15.043 -11.717 13.485 1.00 62.47 213 TYR A O 1
ATOM 1699 N N . GLN A 1 214 ? -17.101 -10.890 13.810 1.00 55.22 214 GLN A N 1
ATOM 1700 C CA . GLN A 1 214 ? -17.792 -12.182 13.976 1.00 55.22 214 GLN A CA 1
ATOM 1701 C C . GLN A 1 214 ? -18.208 -12.843 12.660 1.00 55.22 214 GLN A C 1
ATOM 1703 O O . GLN A 1 214 ? -19.014 -13.773 12.662 1.00 55.22 214 GLN A O 1
ATOM 1708 N N . ASP A 1 215 ? -17.696 -12.374 11.529 1.00 51.22 215 ASP A N 1
ATOM 1709 C CA . ASP A 1 215 ? -18.189 -12.738 10.209 1.00 51.22 215 ASP A CA 1
ATOM 1710 C C . ASP A 1 215 ? -17.775 -14.168 9.804 1.00 51.22 215 ASP A C 1
ATOM 1712 O O . ASP A 1 215 ? -16.907 -14.319 8.945 1.00 51.22 215 ASP A O 1
ATOM 1716 N N . LYS A 1 216 ? -18.324 -15.192 10.498 1.00 52.41 216 LYS A N 1
ATOM 1717 C CA . LYS A 1 216 ? -18.656 -16.584 10.107 1.00 52.41 216 LYS A CA 1
ATOM 1718 C C . LYS A 1 216 ? -19.462 -17.330 11.207 1.00 52.41 216 LYS A C 1
ATOM 1720 O O . LYS A 1 216 ? -18.940 -18.261 11.802 1.00 52.41 216 LYS A O 1
ATOM 1725 N N . PHE A 1 217 ? -20.742 -17.008 11.427 1.00 36.78 217 PHE A N 1
ATOM 1726 C CA . PHE A 1 217 ? -21.712 -18.004 11.961 1.00 36.78 217 PHE A CA 1
ATOM 1727 C C . PHE A 1 217 ? -23.127 -17.910 11.368 1.00 36.78 217 PHE A C 1
ATOM 1729 O O . PHE A 1 217 ? -23.871 -18.880 11.435 1.00 36.78 217 PHE A O 1
ATOM 1736 N N . LYS A 1 218 ? -23.513 -16.803 10.716 1.00 38.59 218 LYS A N 1
ATOM 1737 C CA . LYS A 1 218 ? -24.879 -16.672 10.165 1.00 38.59 218 LYS A CA 1
ATOM 1738 C C . LYS A 1 218 ? -25.046 -17.150 8.721 1.00 38.59 218 LYS A C 1
ATOM 1740 O O . LYS A 1 218 ? -26.135 -17.575 8.366 1.00 38.59 218 LYS A O 1
ATOM 1745 N N . ARG A 1 219 ? -23.992 -17.144 7.893 1.00 35.91 219 ARG A N 1
ATOM 1746 C CA . ARG A 1 219 ? -24.098 -17.611 6.493 1.00 35.91 219 ARG A CA 1
ATOM 1747 C C . ARG A 1 219 ? -24.164 -19.131 6.335 1.00 35.91 219 ARG A C 1
ATOM 1749 O O . ARG A 1 219 ? -24.637 -19.574 5.305 1.00 35.91 219 ARG A O 1
ATOM 1756 N N . VAL A 1 220 ? -23.713 -19.905 7.323 1.00 39.19 220 VAL A N 1
ATOM 1757 C CA . VAL A 1 220 ? -23.839 -21.376 7.297 1.00 39.19 220 VAL A CA 1
ATOM 1758 C C . VAL A 1 220 ? -25.183 -21.800 7.900 1.00 39.19 220 VAL A C 1
ATOM 1760 O O . VAL A 1 220 ? -25.896 -22.580 7.289 1.00 39.19 220 VAL A O 1
ATOM 1763 N N . ALA A 1 221 ? -25.607 -21.171 9.003 1.00 38.56 221 ALA A N 1
ATOM 1764 C CA . ALA A 1 221 ? -26.886 -21.479 9.648 1.00 38.56 221 ALA A CA 1
ATOM 1765 C C . ALA A 1 221 ? -28.128 -21.080 8.822 1.00 38.56 221 ALA A C 1
ATOM 1767 O O . ALA A 1 221 ? -29.170 -21.712 8.947 1.00 38.56 221 ALA A O 1
ATOM 1768 N N . LEU A 1 222 ? -28.041 -20.045 7.973 1.00 39.75 222 LEU A N 1
ATOM 1769 C CA . LEU A 1 222 ? -29.146 -19.693 7.068 1.00 39.75 222 LEU A CA 1
ATOM 1770 C C . LEU A 1 222 ? -29.306 -20.703 5.922 1.00 39.75 222 LEU A C 1
ATOM 1772 O O . LEU A 1 222 ? -30.431 -20.955 5.513 1.00 39.75 222 LEU A O 1
ATOM 1776 N N . ILE A 1 223 ? -28.212 -21.318 5.459 1.00 45.50 223 ILE A N 1
ATOM 1777 C CA . ILE A 1 223 ? -28.263 -22.357 4.419 1.00 45.50 223 ILE A CA 1
ATOM 1778 C C . ILE A 1 223 ? -28.816 -23.663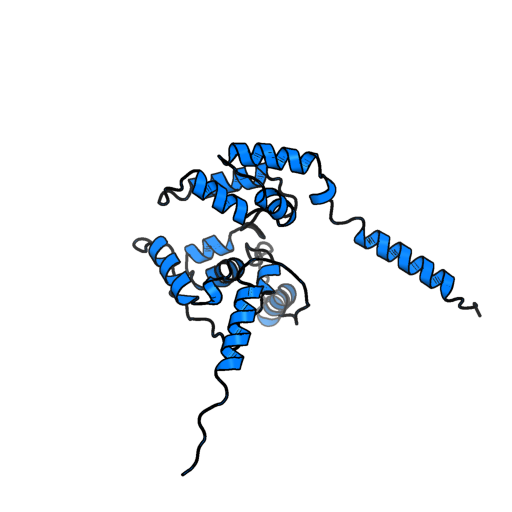 5.010 1.00 45.50 223 ILE A C 1
ATOM 1780 O O . ILE A 1 223 ? -29.674 -24.290 4.400 1.00 45.50 223 ILE A O 1
ATOM 1784 N N . GLU A 1 224 ? -28.425 -24.018 6.239 1.00 44.88 224 GLU A N 1
ATOM 1785 C CA . GLU A 1 224 ? -28.939 -25.217 6.925 1.00 44.88 224 GLU A CA 1
ATOM 1786 C C . GLU A 1 224 ? -30.447 -25.130 7.231 1.00 44.88 224 GLU A C 1
ATOM 1788 O O . GLU A 1 224 ? -31.148 -26.137 7.181 1.00 44.88 224 GLU A O 1
ATOM 1793 N N . MET A 1 225 ? -30.981 -23.931 7.495 1.00 40.81 225 MET A N 1
ATOM 1794 C CA . MET A 1 225 ? -32.420 -23.747 7.728 1.00 40.81 225 MET A CA 1
ATOM 1795 C C . MET A 1 225 ? -33.255 -23.657 6.440 1.00 40.81 225 MET A C 1
ATOM 1797 O O . MET A 1 225 ? -34.453 -23.941 6.482 1.00 40.81 225 MET A O 1
ATOM 1801 N N . GLU A 1 226 ? -32.659 -23.256 5.313 1.00 46.22 226 GLU A N 1
ATOM 1802 C CA . GLU A 1 226 ? -33.344 -23.205 4.013 1.00 46.22 226 GLU A CA 1
ATOM 1803 C C . GLU A 1 226 ? -33.430 -24.592 3.351 1.00 46.22 226 GLU A C 1
ATOM 1805 O O . GLU A 1 226 ? -34.438 -24.888 2.709 1.00 46.22 226 GLU A O 1
ATOM 1810 N N . GLU A 1 227 ? -32.454 -25.481 3.577 1.00 45.53 227 GLU A N 1
ATOM 1811 C CA . GLU A 1 227 ? -32.496 -26.867 3.079 1.00 45.53 227 GLU A CA 1
ATOM 1812 C C . GLU A 1 227 ? -33.545 -27.737 3.811 1.00 45.53 227 GLU A C 1
ATOM 1814 O O . GLU A 1 227 ? -34.192 -28.588 3.191 1.00 45.53 227 GLU A O 1
ATOM 1819 N N . ASP A 1 228 ? -33.804 -27.481 5.099 1.00 41.97 228 ASP A N 1
ATOM 1820 C CA . ASP A 1 228 ? -34.801 -28.227 5.888 1.00 41.97 228 ASP A CA 1
ATOM 1821 C C . ASP A 1 228 ? -36.262 -27.854 5.555 1.00 41.97 228 ASP A C 1
ATOM 1823 O O . ASP A 1 228 ? -37.160 -28.702 5.631 1.00 41.97 228 ASP A O 1
ATOM 1827 N N . GLU A 1 229 ? -36.536 -26.605 5.160 1.00 45.59 229 GLU A N 1
ATOM 1828 C CA . GLU A 1 229 ? -37.887 -26.172 4.761 1.00 45.59 229 GLU A CA 1
ATOM 1829 C C . GLU A 1 229 ? -38.251 -26.604 3.331 1.00 45.59 229 GLU A C 1
ATOM 1831 O O . GLU A 1 229 ? -39.419 -26.908 3.056 1.00 45.59 229 GLU A O 1
ATOM 1836 N N . ASP A 1 230 ? -37.271 -26.725 2.431 1.00 44.91 230 ASP A N 1
ATOM 1837 C CA . ASP A 1 230 ? -37.504 -27.224 1.068 1.00 44.91 230 ASP A CA 1
ATOM 1838 C C . ASP A 1 230 ? -37.704 -28.755 1.043 1.00 44.91 230 ASP A C 1
ATOM 1840 O O . ASP A 1 230 ? -38.498 -29.296 0.263 1.00 44.91 230 ASP A O 1
ATOM 1844 N N . CYS A 1 231 ? -37.093 -29.473 1.992 1.00 46.78 231 CYS A N 1
ATOM 1845 C CA . CYS A 1 231 ? -37.334 -30.902 2.206 1.00 46.78 231 CYS A CA 1
ATOM 1846 C C . CYS A 1 231 ? -38.749 -31.178 2.765 1.00 46.78 231 CYS A C 1
ATOM 1848 O O . CYS A 1 231 ? -39.404 -32.150 2.381 1.00 46.78 231 CYS A O 1
ATOM 1850 N N . ARG A 1 232 ? -39.292 -30.284 3.607 1.00 47.91 232 ARG A N 1
ATOM 1851 C CA . ARG A 1 232 ? -40.680 -30.389 4.110 1.00 47.91 232 ARG A CA 1
ATOM 1852 C C . ARG A 1 232 ? -41.738 -30.000 3.077 1.00 47.91 232 ARG A C 1
ATOM 1854 O O . ARG A 1 232 ? -42.848 -30.531 3.125 1.00 47.91 232 ARG A O 1
ATOM 1861 N N . ARG A 1 233 ? -41.417 -29.106 2.136 1.00 52.72 233 ARG A N 1
ATOM 1862 C CA . ARG A 1 233 ? -42.330 -28.696 1.051 1.00 52.72 233 ARG A CA 1
ATOM 1863 C C . ARG A 1 233 ? -42.368 -29.653 -0.137 1.00 52.72 233 ARG A C 1
ATOM 1865 O O . ARG A 1 233 ? -43.391 -29.710 -0.816 1.00 52.72 233 ARG A O 1
ATOM 1872 N N . SER A 1 234 ? -41.303 -30.412 -0.386 1.00 54.31 234 SER A N 1
ATOM 1873 C CA . SER A 1 234 ? -41.170 -31.243 -1.593 1.00 54.31 234 SER A CA 1
ATOM 1874 C C . SER A 1 234 ? -41.807 -32.635 -1.514 1.00 54.31 234 SER A C 1
ATOM 1876 O O . SER A 1 234 ? -41.695 -33.388 -2.480 1.00 54.31 234 SER A O 1
ATOM 1878 N N . GLY A 1 235 ? -42.522 -32.970 -0.429 1.00 53.34 235 GLY A N 1
ATOM 1879 C CA . GLY A 1 235 ? -43.584 -33.992 -0.410 1.00 53.34 235 GLY A CA 1
ATOM 1880 C C . GLY A 1 235 ? -43.291 -35.304 -1.153 1.00 53.34 235 GLY A C 1
ATOM 1881 O O . GLY A 1 235 ? -44.199 -35.881 -1.756 1.00 53.34 235 GLY A O 1
ATOM 1882 N N . SER A 1 236 ? -42.043 -35.773 -1.146 1.00 44.16 236 SER A N 1
ATOM 1883 C CA . SER A 1 236 ? -41.643 -36.953 -1.906 1.00 44.16 236 SER A CA 1
ATOM 1884 C C . SER A 1 236 ? -41.970 -38.189 -1.084 1.00 44.16 236 SER A C 1
ATOM 1886 O O . SER A 1 236 ? -41.269 -38.577 -0.154 1.00 44.16 236 SER A O 1
ATOM 1888 N N . ARG A 1 237 ? -43.134 -38.751 -1.404 1.00 39.31 237 ARG A N 1
ATOM 1889 C CA . ARG A 1 237 ? -43.682 -39.991 -0.864 1.00 39.31 237 ARG A CA 1
ATOM 1890 C C . ARG A 1 237 ? -42.638 -41.109 -1.012 1.00 39.31 237 ARG A C 1
ATOM 1892 O O . ARG A 1 237 ? -42.279 -41.454 -2.133 1.00 39.31 237 ARG A O 1
ATOM 1899 N N . CYS A 1 238 ? -42.177 -41.667 0.111 1.00 38.41 238 CYS A N 1
ATOM 1900 C CA . CYS A 1 238 ? -41.373 -42.888 0.126 1.00 38.41 238 CYS A CA 1
ATOM 1901 C C . CYS A 1 238 ? -42.106 -44.009 -0.623 1.00 38.41 238 CYS A C 1
ATOM 1903 O O . CYS A 1 238 ? -43.292 -44.261 -0.383 1.00 38.41 238 CYS A O 1
ATOM 1905 N N . SER A 1 239 ? -41.394 -44.697 -1.507 1.00 37.25 239 SER A N 1
ATOM 1906 C CA . SER A 1 239 ? -41.716 -46.039 -1.995 1.00 37.25 239 SER A CA 1
ATOM 1907 C C . SER A 1 239 ? -40.415 -46.802 -2.161 1.00 37.25 239 SER A C 1
ATOM 1909 O O . SER A 1 239 ? -39.456 -46.184 -2.671 1.00 37.25 239 SER A O 1
#